Protein AF-E0ST86-F1 (afdb_monomer)

Nearest PDB structures (foldseek):
  5cm5-assembly1_A  TM=7.670E-01  e=7.251E-03  Staphylococcus aureus subsp. aureus MRSA252
  1ekq-assembly2_B  TM=5.928E-01  e=7.251E-03  Bacillus subtilis
  1c3q-assembly1_C  TM=6.383E-01  e=9.356E-03  Bacillus subtilis
  7en6-assembly1_C  TM=5.685E-01  e=2.593E-02  Escherichia coli
  3f7a-assembly1_A  TM=5.455E-01  e=2.764E-02  Pseudomonas aeruginosa

Radius of gyration: 25.4 Å; Cα contacts (8 Å, |Δi|>4): 221; chains: 1; bounding box: 65×53×77 Å

Solvent-accessible surface area (backbone atoms only — not comparable to full-atom values): 11217 Å² total; per-residue (Å²): 134,56,73,66,58,54,53,52,49,41,46,76,73,68,54,51,67,73,55,49,36,72,75,71,46,57,60,72,60,48,54,55,49,46,55,54,51,50,49,64,74,57,44,82,72,16,34,29,34,37,52,18,61,59,64,77,59,51,49,52,54,52,51,54,44,42,76,74,70,44,45,75,44,73,64,65,98,50,90,61,44,65,59,49,51,70,66,27,64,33,38,37,36,38,38,34,49,63,83,45,93,38,41,68,58,34,51,52,53,42,52,52,32,52,75,69,68,43,48,35,38,36,38,34,26,71,86,37,85,72,71,69,82,70,51,64,83,41,51,78,43,76,36,49,93,91,46,51,69,63,46,48,53,54,51,50,50,53,53,54,59,65,74,64,71,72,60,64,66,51,52,50,48,50,51,52,50,49,52,50,51,53,50,51,52,52,51,51,52,52,50,48,53,58,54,62,74,72,111

Mean predicted aligned error: 12.3 Å

pLDDT: mean 81.43, std 13.26, range [40.62, 94.81]

Secondary structure (DSSP, 8-state):
--HHHHHHHHHHTT--HHHHHHTT--HHHHHHHHHHHHHHHH-TTPEEEEEES-HHHHHHHHHHHHHTT--EEEP-SSTTHHHHHHH-SEEEEEE-SS--TTHHHHHHHHHHHHHTT--EEEEEETT----TTTTTTEEEEEE-GGGHHHHHHHHHHHHHHHS--SHHHHHHHHHHHHHHHHHHHHHHHHHHHHHHTT-

Foldseek 3Di:
DDPLVVLLVCVVVVDDLVVVVVVVDDSVSNVVSVLVSVLVVQDPQEEEEAEFDDPVLVCVLQVVCVVVVHRYHYADPDPCLLSVLLSHQAYEYEYEQDGHPCNVVSLVSLVSNVVSVHEYEYEYEPNHDDDPVSQPNYNYDYDYSVPVVVSVVVVVVVVVVVVDPDVVVVVVVVVVVVVVVVVVVVVVVVVVVVVVVVD

Organism: Ignisphaera aggregans (strain DSM 17230 / JCM 13409 / AQ1.S1) (NCBI:txid583356)

Sequence (199 aa):
MSITTAIEQLFEMGYKPSDIVKMGYAKSTVYTIYKRWLKKRVGENAIYIAYDIDYSILDRFVHQLRLLGYNVIVGDSHLDTLELIDLSTIVVAIIGRISGYRRQLLYDELREANSHQKPIIALIEEGASVPTDILKNSIVIYFSRDDIPKTLNNIVRIFKNKSQEPLAPILTAIVIGMLTAFGIVAIMEILRLLLESRK

Structure (mmCIF, N/CA/C/O backbone):
data_AF-E0ST86-F1
#
_entry.id   AF-E0ST86-F1
#
loop_
_atom_site.group_PDB
_atom_site.id
_atom_site.type_symbol
_atom_site.label_atom_id
_atom_site.label_alt_id
_atom_site.label_comp_id
_atom_site.label_asym_id
_atom_site.label_entity_id
_atom_site.label_seq_id
_atom_site.pdbx_PDB_ins_code
_atom_site.Cartn_x
_atom_site.Cartn_y
_atom_site.Cartn_z
_atom_site.occupancy
_atom_site.B_iso_or_equiv
_atom_site.auth_seq_id
_atom_site.auth_comp_id
_atom_site.auth_asym_id
_atom_site.auth_atom_id
_atom_site.pdbx_PDB_model_num
ATOM 1 N N . MET A 1 1 ? -15.086 15.413 29.752 1.00 61.50 1 MET A N 1
ATOM 2 C CA . MET A 1 1 ? -14.337 15.024 28.536 1.00 61.50 1 MET A CA 1
ATOM 3 C C . MET A 1 1 ? -14.874 13.680 28.063 1.00 61.50 1 MET A C 1
ATOM 5 O O . MET A 1 1 ? -15.089 12.825 28.912 1.00 61.50 1 MET A O 1
ATOM 9 N N . SER A 1 2 ? -15.195 13.505 26.776 1.00 87.69 2 SER A N 1
ATOM 10 C CA . SER A 1 2 ? -15.785 12.236 26.312 1.00 87.69 2 SER A CA 1
ATOM 11 C C . SER A 1 2 ? -14.736 11.116 26.293 1.00 87.69 2 SER A C 1
ATOM 13 O O . SER A 1 2 ? -13.566 11.383 26.011 1.00 87.69 2 SER A O 1
ATOM 15 N N . ILE A 1 3 ? -15.153 9.869 26.547 1.00 86.88 3 ILE A N 1
ATOM 16 C CA . ILE A 1 3 ? -14.285 8.675 26.453 1.00 86.88 3 ILE A CA 1
ATOM 17 C C . ILE A 1 3 ? -13.616 8.609 25.073 1.00 86.88 3 ILE A C 1
ATOM 19 O O . ILE A 1 3 ? -12.441 8.276 24.952 1.00 86.88 3 ILE A O 1
ATOM 23 N N . THR A 1 4 ? -14.348 9.000 24.031 1.00 89.75 4 THR A N 1
ATOM 24 C CA . THR A 1 4 ? -13.845 9.040 22.661 1.00 89.75 4 THR A CA 1
ATOM 25 C C . THR A 1 4 ? -12.689 10.018 22.481 1.00 89.75 4 THR A C 1
ATOM 27 O O . THR A 1 4 ? -11.682 9.661 21.881 1.00 89.75 4 THR A O 1
ATOM 30 N N . THR A 1 5 ? -12.811 11.229 23.026 1.00 89.75 5 THR A N 1
ATOM 31 C CA . THR A 1 5 ? -11.761 12.255 22.948 1.00 89.75 5 THR A CA 1
ATOM 32 C C . THR A 1 5 ? -10.520 11.845 23.742 1.00 89.75 5 THR A C 1
ATOM 34 O O . THR A 1 5 ? -9.407 12.119 23.310 1.00 89.75 5 THR A O 1
ATOM 37 N N . ALA A 1 6 ? -10.699 11.162 24.878 1.00 91.50 6 ALA A N 1
ATOM 38 C CA . ALA A 1 6 ? -9.584 10.651 25.676 1.00 91.50 6 ALA A CA 1
ATOM 39 C C . ALA A 1 6 ? -8.792 9.573 24.922 1.00 91.50 6 ALA A C 1
ATOM 41 O O . ALA A 1 6 ? -7.569 9.639 24.859 1.00 91.50 6 ALA A O 1
ATOM 42 N N . ILE A 1 7 ? -9.489 8.626 24.287 1.00 92.69 7 ILE A N 1
ATOM 43 C CA . ILE A 1 7 ? -8.852 7.582 23.475 1.00 92.69 7 ILE A CA 1
ATOM 44 C C . ILE A 1 7 ? -8.164 8.181 22.234 1.00 92.69 7 ILE A C 1
ATOM 46 O O . ILE A 1 7 ? -7.037 7.800 21.938 1.00 92.69 7 ILE A O 1
ATOM 50 N N . GLU A 1 8 ? -8.786 9.141 21.533 1.00 91.88 8 GLU A N 1
ATOM 51 C CA . GLU A 1 8 ? -8.138 9.830 20.399 1.00 91.88 8 GLU A CA 1
ATOM 52 C C . GLU A 1 8 ? -6.843 10.542 20.832 1.00 91.88 8 GLU A C 1
ATOM 54 O O . GLU A 1 8 ? -5.834 10.426 20.144 1.00 91.88 8 GLU A O 1
ATOM 59 N N . GLN A 1 9 ? -6.820 11.200 21.997 1.00 92.31 9 GLN A N 1
ATOM 60 C CA . GLN A 1 9 ? -5.594 11.817 22.519 1.00 92.31 9 GLN A CA 1
ATOM 61 C C . GLN A 1 9 ? -4.493 10.801 22.838 1.00 92.31 9 GLN A C 1
ATOM 63 O O . GLN A 1 9 ? -3.324 11.082 22.588 1.00 92.31 9 GLN A O 1
ATOM 68 N N . LEU A 1 10 ? -4.840 9.617 23.349 1.00 92.44 10 LEU A N 1
ATOM 69 C CA . LEU A 1 10 ? -3.859 8.551 23.572 1.00 92.44 10 LEU A CA 1
ATOM 70 C C . LEU A 1 10 ? -3.236 8.081 22.248 1.00 92.44 10 LEU A C 1
ATOM 72 O O . LEU A 1 10 ? -2.028 7.856 22.192 1.00 92.44 10 LEU A O 1
ATOM 76 N N . PHE A 1 11 ? -4.015 8.004 21.166 1.00 91.00 11 PHE A N 1
ATOM 77 C CA . PHE A 1 11 ? -3.455 7.726 19.840 1.00 91.00 11 PHE A CA 1
ATOM 78 C C . PHE A 1 11 ? -2.534 8.849 19.346 1.00 91.00 11 PHE A C 1
ATOM 80 O O . PHE A 1 11 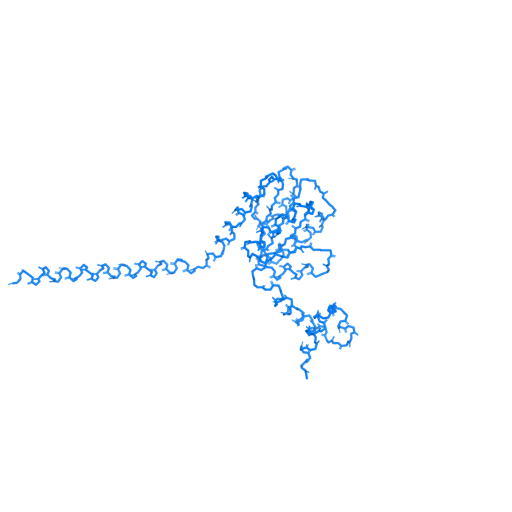? -1.459 8.560 18.824 1.00 91.00 11 PHE A O 1
ATOM 87 N N . GLU A 1 12 ? -2.887 10.120 19.566 1.00 88.62 12 GLU A N 1
ATOM 88 C CA . GLU A 1 12 ? -2.001 11.256 19.248 1.00 88.62 12 GLU A CA 1
ATOM 89 C C . GLU A 1 12 ? -0.676 11.214 20.032 1.00 88.62 12 GLU A C 1
ATOM 91 O O . GLU A 1 12 ? 0.360 11.628 19.516 1.00 88.62 12 GLU A O 1
ATOM 96 N N . MET A 1 13 ? -0.688 10.665 21.251 1.00 90.31 13 MET A N 1
ATOM 97 C CA . MET A 1 13 ? 0.506 10.438 22.078 1.00 90.31 13 MET A CA 1
ATOM 98 C C . MET A 1 13 ? 1.321 9.198 21.662 1.00 90.31 13 MET A C 1
ATOM 100 O O . MET A 1 13 ? 2.373 8.941 22.244 1.00 90.31 13 MET A O 1
ATOM 104 N N . GLY A 1 14 ? 0.858 8.430 20.670 1.00 85.81 14 GLY A N 1
ATOM 105 C CA . GLY A 1 14 ? 1.560 7.260 20.135 1.00 85.81 14 GLY A CA 1
ATOM 106 C C . GLY A 1 14 ? 1.254 5.931 20.834 1.00 85.81 14 GLY A C 1
ATOM 107 O O . GLY A 1 14 ? 1.958 4.951 20.592 1.00 85.81 14 GLY A O 1
ATOM 108 N N . TYR A 1 15 ? 0.222 5.857 21.682 1.00 89.44 15 TYR A N 1
ATOM 109 C CA . TYR A 1 15 ? -0.192 4.584 22.282 1.00 89.44 15 TYR A CA 1
ATOM 110 C C . TYR A 1 15 ? -0.830 3.652 21.248 1.00 89.44 15 TYR A C 1
ATOM 112 O O . TYR A 1 15 ? -1.627 4.084 20.414 1.00 89.44 15 TYR A O 1
ATOM 120 N N . LYS A 1 16 ? -0.545 2.347 21.341 1.00 87.50 16 LYS A N 1
ATOM 121 C CA . LYS A 1 16 ? -1.174 1.340 20.475 1.00 87.50 16 LYS A CA 1
ATOM 122 C C . LYS A 1 16 ? -2.557 0.950 21.001 1.00 87.50 16 LYS A C 1
ATOM 124 O O . LYS A 1 16 ? -2.770 0.970 22.217 1.00 87.50 16 LYS A O 1
ATOM 129 N N . PRO A 1 17 ? -3.481 0.479 20.138 1.00 89.31 17 PRO A N 1
ATOM 130 C CA . PRO A 1 17 ? -4.784 -0.027 20.576 1.00 89.31 17 PRO A CA 1
ATOM 131 C C . PRO A 1 17 ? -4.675 -1.064 21.699 1.00 89.31 17 PRO A C 1
ATOM 133 O O . PRO A 1 17 ? -5.412 -1.002 22.681 1.00 89.31 17 PRO A O 1
ATOM 136 N N . SER A 1 18 ? -3.704 -1.978 21.603 1.00 90.50 18 SER A N 1
ATOM 137 C CA . SER A 1 18 ? -3.445 -2.991 22.630 1.00 90.50 18 SER A CA 1
ATOM 138 C C . SER A 1 18 ? -3.091 -2.400 23.993 1.00 90.50 18 SER A C 1
ATOM 140 O O . SER A 1 18 ? -3.469 -2.967 25.016 1.00 90.50 18 SER A O 1
ATOM 142 N N . ASP A 1 19 ? -2.375 -1.277 24.020 1.00 92.25 19 ASP A N 1
ATOM 143 C CA . ASP A 1 19 ? -1.922 -0.643 25.258 1.00 92.25 19 ASP A CA 1
ATOM 144 C C . ASP A 1 19 ? -3.084 0.075 25.938 1.00 92.25 19 ASP A C 1
ATOM 146 O O . ASP A 1 19 ? -3.292 -0.074 27.138 1.00 92.25 19 ASP A O 1
ATOM 150 N N . ILE A 1 20 ? -3.922 0.750 25.152 1.00 92.50 20 ILE A N 1
ATOM 151 C CA . ILE A 1 20 ? -5.131 1.415 25.644 1.00 92.50 20 ILE A CA 1
ATOM 152 C C . ILE A 1 20 ? -6.135 0.386 26.187 1.00 92.50 20 ILE A C 1
ATOM 154 O O . ILE A 1 20 ? -6.748 0.607 27.228 1.00 92.50 20 ILE A O 1
ATOM 158 N N . VAL A 1 21 ? -6.265 -0.784 25.552 1.00 93.38 21 VAL A N 1
ATOM 159 C CA . VAL A 1 21 ? -7.091 -1.876 26.101 1.00 93.38 21 VAL A CA 1
ATOM 160 C C . VAL A 1 21 ? -6.559 -2.351 27.457 1.00 93.38 21 VAL A C 1
ATOM 162 O O . VAL A 1 21 ? -7.345 -2.557 28.381 1.00 93.38 21 VAL A O 1
ATOM 165 N N . LYS A 1 22 ? -5.233 -2.461 27.625 1.00 94.69 22 LYS A N 1
ATOM 166 C CA . LYS A 1 22 ? -4.616 -2.819 28.917 1.00 94.69 22 LYS A CA 1
ATOM 167 C C . LYS A 1 22 ? -4.839 -1.766 30.006 1.00 94.69 22 LYS A C 1
ATOM 169 O O . LYS A 1 22 ? -4.837 -2.120 31.179 1.00 94.69 22 LYS A O 1
ATOM 174 N N . MET A 1 23 ? -5.080 -0.506 29.640 1.00 94.56 23 MET A N 1
ATOM 175 C CA . MET A 1 23 ? -5.446 0.561 30.584 1.00 94.56 23 MET A CA 1
ATOM 176 C C . MET A 1 23 ? -6.893 0.453 31.102 1.00 94.56 23 MET A C 1
ATOM 178 O O . MET A 1 23 ? -7.303 1.267 31.925 1.00 94.56 23 MET A O 1
ATOM 182 N N . GLY A 1 24 ? -7.674 -0.530 30.638 1.00 93.06 24 GLY A N 1
ATOM 183 C CA . GLY A 1 24 ? -9.042 -0.786 31.104 1.00 93.06 24 GLY A CA 1
ATOM 184 C C . GLY A 1 24 ? -10.141 -0.268 30.174 1.00 93.06 24 GLY A C 1
ATOM 185 O O . GLY A 1 24 ? -11.323 -0.403 30.490 1.00 93.06 24 GLY A O 1
ATOM 186 N N . TYR A 1 25 ? -9.791 0.292 29.012 1.00 93.94 25 TYR A N 1
ATOM 187 C CA . TYR A 1 25 ? -10.785 0.670 28.010 1.00 93.94 25 TYR A CA 1
ATOM 188 C C . TYR A 1 25 ? -11.327 -0.562 27.271 1.00 93.94 25 TYR A C 1
ATOM 190 O O . TYR A 1 25 ? -10.591 -1.484 26.916 1.00 93.94 25 TYR A O 1
ATOM 198 N N . ALA A 1 26 ? -12.631 -0.565 26.984 1.00 94.00 26 ALA A N 1
ATOM 199 C CA . ALA A 1 26 ? -13.277 -1.670 26.281 1.00 94.00 26 ALA A CA 1
ATOM 200 C C . ALA A 1 26 ? -12.702 -1.866 24.865 1.00 94.00 26 ALA A C 1
ATOM 202 O O . ALA A 1 26 ? -12.666 -0.927 24.067 1.00 94.00 26 ALA A O 1
ATOM 203 N N . LYS A 1 27 ? -12.322 -3.107 24.524 1.00 91.50 27 LYS A N 1
ATOM 204 C CA . LYS A 1 27 ? -11.691 -3.464 23.239 1.00 91.50 27 LYS A CA 1
ATOM 205 C C . LYS A 1 27 ? -12.473 -2.958 22.024 1.00 91.50 27 LYS A C 1
ATOM 207 O O . LYS A 1 27 ? -11.902 -2.288 21.171 1.00 91.50 27 LYS A O 1
ATOM 212 N N . SER A 1 28 ? -13.773 -3.238 21.949 1.00 90.62 28 SER A N 1
ATOM 213 C CA . SER A 1 28 ? -14.621 -2.807 20.827 1.00 90.62 28 SER A CA 1
ATOM 214 C C . SER A 1 28 ? -14.599 -1.288 20.637 1.00 90.62 28 SER A C 1
ATOM 216 O O . SER A 1 28 ? -14.440 -0.809 19.514 1.00 90.62 28 SER A O 1
ATOM 218 N N . THR A 1 29 ? -14.681 -0.532 21.732 1.00 92.06 29 THR A N 1
ATOM 219 C CA . THR A 1 29 ? -14.620 0.932 21.731 1.00 92.06 29 THR A CA 1
ATOM 220 C C . THR A 1 29 ? -13.267 1.434 21.238 1.00 92.06 29 THR A C 1
ATOM 222 O O . THR A 1 29 ? -13.230 2.273 20.339 1.00 92.06 29 THR A O 1
ATOM 225 N N . VAL A 1 30 ? -12.162 0.888 21.760 1.00 92.06 30 VAL A N 1
ATOM 226 C CA . VAL A 1 30 ? -10.801 1.285 21.359 1.00 92.06 30 VAL A CA 1
ATOM 227 C C . VAL A 1 30 ? -10.589 1.071 19.864 1.00 92.06 30 VAL A C 1
ATOM 229 O O . VAL A 1 30 ? -10.199 2.008 19.176 1.00 92.06 30 VAL A O 1
ATOM 232 N N . TYR A 1 31 ? -10.906 -0.114 19.339 1.00 89.12 31 TYR A N 1
ATOM 233 C CA . TYR A 1 31 ? -10.700 -0.417 17.919 1.00 89.12 31 TYR A CA 1
ATOM 234 C C . TYR A 1 31 ? -11.648 0.360 16.998 1.00 89.12 31 TYR A C 1
ATOM 236 O O . TYR A 1 31 ? -11.251 0.770 15.911 1.00 89.12 31 TYR A O 1
ATOM 244 N N . THR A 1 32 ? -12.881 0.635 17.431 1.00 90.19 32 THR A N 1
ATOM 245 C CA . THR A 1 32 ? -13.807 1.481 16.656 1.00 90.19 32 THR A CA 1
ATOM 246 C C . THR A 1 32 ? -13.271 2.906 16.530 1.00 90.19 32 THR A C 1
ATOM 248 O O . THR A 1 32 ? -13.292 3.498 15.448 1.00 90.19 32 THR A O 1
ATOM 251 N N . ILE A 1 33 ? -12.759 3.461 17.631 1.00 91.19 33 ILE A N 1
ATOM 252 C CA . ILE A 1 33 ? -12.180 4.806 17.640 1.00 91.19 33 ILE A CA 1
ATOM 253 C C . ILE A 1 33 ? -10.863 4.821 16.870 1.00 91.19 33 ILE A C 1
ATOM 255 O O . ILE A 1 33 ? -10.655 5.751 16.097 1.00 91.19 33 ILE A O 1
ATOM 259 N N . TYR A 1 34 ? -10.030 3.789 17.017 1.00 88.19 34 TYR A N 1
ATOM 260 C CA . TYR A 1 34 ? -8.777 3.641 16.280 1.00 88.19 34 TYR A CA 1
ATOM 261 C C . TYR A 1 34 ? -9.013 3.686 14.773 1.00 88.19 34 TYR A C 1
ATOM 263 O O . TYR A 1 34 ? -8.442 4.537 14.103 1.00 88.19 34 TYR A O 1
ATOM 271 N N . LYS A 1 35 ? -9.947 2.881 14.250 1.00 85.00 35 LYS A N 1
ATOM 272 C CA . LYS A 1 35 ? -10.294 2.894 12.820 1.00 85.00 35 LYS A CA 1
ATOM 273 C C . LYS A 1 35 ? -10.739 4.274 12.342 1.00 85.00 35 LYS A C 1
ATOM 275 O O . LYS A 1 35 ? -10.330 4.734 11.278 1.00 85.00 35 LYS A O 1
ATOM 280 N N . ARG A 1 36 ? -11.567 4.964 13.134 1.00 85.75 36 ARG A N 1
ATOM 281 C CA . ARG A 1 36 ? -12.034 6.319 12.805 1.00 85.75 36 ARG A CA 1
ATOM 282 C C . ARG A 1 36 ? -10.894 7.337 12.824 1.00 85.75 36 ARG A C 1
ATOM 284 O O . ARG A 1 36 ? -10.837 8.200 11.952 1.00 85.75 36 ARG A O 1
ATOM 291 N N . TRP A 1 37 ? -10.020 7.255 13.820 1.00 87.44 37 TRP A N 1
ATOM 292 C CA . TRP A 1 37 ? -8.845 8.109 13.967 1.00 87.44 37 TRP A CA 1
ATOM 293 C C . TRP A 1 37 ? -7.853 7.886 12.821 1.00 87.44 37 TRP A C 1
ATOM 295 O O . TRP A 1 37 ? -7.446 8.845 12.165 1.00 87.44 37 TRP A O 1
ATOM 305 N N . LEU A 1 38 ? -7.565 6.623 12.502 1.00 83.06 38 LEU A N 1
ATOM 306 C CA . LEU A 1 38 ? -6.678 6.231 11.416 1.00 83.06 38 LEU A CA 1
ATOM 307 C C . LEU A 1 38 ? -7.220 6.731 10.074 1.00 83.06 38 LEU A C 1
ATOM 309 O O . LEU A 1 38 ? -6.494 7.384 9.335 1.00 83.06 38 LEU A O 1
ATOM 313 N N . LYS A 1 39 ? -8.524 6.568 9.810 1.00 81.06 39 LYS A N 1
ATOM 314 C CA . LYS A 1 39 ? -9.181 7.118 8.611 1.00 81.06 39 LYS A CA 1
ATOM 315 C C . LYS A 1 39 ? -9.053 8.644 8.500 1.00 81.06 39 LYS A C 1
ATOM 317 O O . LYS A 1 39 ? -8.820 9.150 7.408 1.00 81.06 39 LYS A O 1
ATOM 322 N N . LYS A 1 40 ? -9.173 9.387 9.609 1.00 81.50 40 LYS A N 1
ATOM 323 C CA . LYS A 1 40 ? -8.980 10.852 9.610 1.00 81.50 40 LYS A CA 1
ATOM 324 C C . LYS A 1 40 ? -7.541 11.243 9.262 1.00 81.50 40 LYS A C 1
ATOM 326 O O . LYS A 1 40 ? -7.352 12.197 8.517 1.00 81.50 40 LYS A O 1
ATOM 331 N N . ARG A 1 41 ? -6.541 10.528 9.792 1.00 77.81 41 ARG A N 1
ATOM 332 C CA . ARG A 1 41 ? -5.117 10.805 9.523 1.00 77.81 41 ARG A CA 1
ATOM 333 C C . ARG A 1 41 ? -4.680 10.389 8.123 1.00 77.81 41 ARG A C 1
ATOM 335 O O . ARG A 1 41 ? -3.916 11.101 7.483 1.00 77.81 41 ARG A O 1
ATOM 342 N N . VAL A 1 42 ? -5.152 9.234 7.671 1.00 76.44 42 VAL A N 1
ATOM 343 C CA . VAL A 1 42 ? -4.868 8.690 6.340 1.00 76.44 42 VAL A CA 1
ATOM 344 C C . VAL A 1 42 ? -5.587 9.487 5.248 1.00 76.44 42 VAL A C 1
ATOM 346 O O . VAL A 1 42 ? -5.144 9.491 4.109 1.00 76.44 42 VAL A O 1
ATOM 349 N N . GLY A 1 43 ? -6.655 10.215 5.570 1.00 70.44 43 GLY A N 1
ATOM 350 C CA . GLY A 1 43 ? -7.382 11.015 4.589 1.00 70.44 43 GLY A CA 1
ATOM 351 C C . GLY A 1 43 ? -8.089 10.168 3.524 1.00 70.44 43 GLY A C 1
ATOM 352 O O . GLY A 1 43 ? -8.064 8.937 3.534 1.00 70.44 43 GLY A O 1
ATOM 353 N N . GLU A 1 44 ? -8.774 10.843 2.606 1.00 66.81 44 GLU A N 1
ATOM 354 C CA . GLU A 1 44 ? -9.456 10.193 1.486 1.00 66.81 44 GLU A CA 1
ATOM 355 C C . GLU A 1 44 ? -8.465 9.900 0.347 1.00 66.81 44 GLU A C 1
ATOM 357 O O . GLU A 1 44 ? -7.486 10.622 0.164 1.00 66.81 44 GLU A O 1
ATOM 362 N N . ASN A 1 45 ? -8.717 8.846 -0.436 1.00 72.62 45 ASN A N 1
ATOM 363 C CA . ASN A 1 45 ? -7.908 8.471 -1.609 1.00 72.62 45 ASN A CA 1
ATOM 364 C C . ASN A 1 45 ? -6.450 8.088 -1.318 1.00 72.62 45 ASN A C 1
ATOM 366 O O . ASN A 1 45 ? -5.566 8.289 -2.151 1.00 72.62 45 ASN A O 1
ATOM 370 N N . ALA A 1 46 ? -6.194 7.495 -0.151 1.00 87.56 46 ALA A N 1
ATOM 371 C CA . ALA A 1 46 ? -4.871 6.984 0.161 1.00 87.56 46 ALA A CA 1
ATOM 372 C C . ALA A 1 46 ? -4.484 5.810 -0.751 1.00 87.56 46 ALA A C 1
ATOM 374 O O . ALA A 1 46 ? -5.281 4.893 -0.998 1.00 87.56 46 ALA A O 1
ATOM 375 N N . ILE A 1 47 ? -3.244 5.862 -1.227 1.00 90.88 47 ILE A N 1
ATOM 376 C CA . ILE A 1 47 ? -2.568 4.827 -1.999 1.00 90.88 47 ILE A CA 1
ATOM 377 C C . ILE A 1 47 ? -1.650 4.087 -1.041 1.00 90.88 47 ILE A C 1
ATOM 379 O O . ILE A 1 47 ? -0.741 4.687 -0.465 1.00 90.88 47 ILE A O 1
ATOM 383 N N . TYR A 1 48 ? -1.872 2.789 -0.892 1.00 93.50 48 TYR A N 1
ATOM 384 C CA . TYR A 1 48 ? -0.971 1.934 -0.137 1.00 93.50 48 TYR A CA 1
ATOM 385 C C . TYR A 1 48 ? 0.062 1.314 -1.079 1.00 93.50 48 TYR A C 1
ATOM 387 O O . TYR A 1 48 ? -0.304 0.757 -2.113 1.00 93.50 48 TYR A O 1
ATOM 395 N N . ILE A 1 49 ? 1.346 1.410 -0.738 1.00 94.56 49 ILE A N 1
ATOM 396 C CA . ILE A 1 49 ? 2.447 0.851 -1.520 1.00 94.56 49 ILE A CA 1
ATOM 397 C C . ILE A 1 49 ? 3.046 -0.350 -0.791 1.00 94.56 49 ILE A C 1
ATOM 399 O O . ILE A 1 49 ? 3.777 -0.182 0.185 1.00 94.56 49 ILE A O 1
ATOM 403 N N . ALA A 1 50 ? 2.776 -1.543 -1.316 1.00 94.19 50 ALA A N 1
ATOM 404 C CA . ALA A 1 50 ? 3.505 -2.766 -0.992 1.00 94.19 50 ALA A CA 1
ATOM 405 C C . ALA A 1 50 ? 4.781 -2.818 -1.844 1.00 94.19 50 ALA A C 1
ATOM 407 O O . ALA A 1 50 ? 4.742 -2.469 -3.027 1.00 94.19 50 ALA A O 1
ATOM 408 N N . TYR A 1 51 ? 5.921 -3.242 -1.296 1.00 94.12 51 TYR A N 1
ATOM 409 C CA . TYR A 1 51 ? 7.168 -3.241 -2.073 1.00 94.12 51 TYR A CA 1
ATOM 410 C C . TYR A 1 51 ? 8.148 -4.369 -1.725 1.00 94.12 51 TYR A C 1
ATOM 412 O O . TYR A 1 51 ? 8.278 -4.796 -0.579 1.00 94.12 51 TYR A O 1
ATOM 420 N N . ASP A 1 52 ? 8.876 -4.801 -2.753 1.00 93.25 52 ASP A N 1
ATOM 421 C CA . ASP A 1 52 ? 10.065 -5.647 -2.687 1.00 93.25 52 ASP A CA 1
ATOM 422 C C . ASP A 1 52 ? 11.111 -5.129 -3.685 1.00 93.25 52 ASP A C 1
ATOM 424 O O . ASP A 1 52 ? 11.434 -5.758 -4.692 1.00 93.25 52 ASP A O 1
ATOM 428 N N . ILE A 1 53 ? 11.571 -3.905 -3.441 1.00 91.19 53 ILE A N 1
ATOM 429 C CA . ILE A 1 53 ? 12.604 -3.212 -4.213 1.00 91.19 53 ILE A CA 1
ATOM 430 C C . ILE A 1 53 ? 13.516 -2.423 -3.274 1.00 91.19 53 ILE A C 1
ATOM 432 O O . ILE A 1 53 ? 13.170 -2.167 -2.119 1.00 91.19 53 ILE A O 1
ATOM 436 N N . ASP A 1 54 ? 14.669 -2.006 -3.796 1.00 90.31 54 ASP A N 1
ATOM 437 C CA . ASP A 1 54 ? 15.610 -1.146 -3.085 1.00 90.31 54 ASP A CA 1
ATOM 438 C C . ASP A 1 54 ? 14.948 0.167 -2.647 1.00 90.31 54 ASP A C 1
ATOM 440 O O . ASP A 1 54 ? 14.202 0.796 -3.408 1.00 90.31 54 ASP A O 1
ATOM 444 N N . TYR A 1 55 ? 15.277 0.619 -1.434 1.00 89.00 55 TYR A N 1
ATOM 445 C CA . TYR A 1 55 ? 14.673 1.817 -0.847 1.00 89.00 55 TYR A CA 1
ATOM 446 C C . TYR A 1 55 ? 14.898 3.070 -1.706 1.00 89.00 55 TYR A C 1
ATOM 448 O O . TYR A 1 55 ? 14.008 3.902 -1.822 1.00 89.00 55 TYR A O 1
ATOM 456 N N . SER A 1 56 ? 16.049 3.185 -2.376 1.00 89.75 56 SER A N 1
ATOM 457 C CA . SER A 1 56 ? 16.347 4.313 -3.271 1.00 89.75 56 SER A CA 1
ATOM 458 C C . SER A 1 56 ? 15.396 4.404 -4.469 1.00 89.75 56 SER A C 1
ATOM 460 O O . SER A 1 56 ? 15.081 5.497 -4.930 1.00 89.75 56 SER A O 1
ATOM 462 N N . ILE A 1 57 ? 14.920 3.268 -4.981 1.00 90.00 57 ILE A N 1
ATOM 463 C CA . ILE A 1 57 ? 13.961 3.217 -6.091 1.00 90.00 57 ILE A CA 1
ATOM 464 C C . ILE A 1 57 ? 12.558 3.494 -5.560 1.00 90.00 57 ILE A C 1
ATOM 466 O O . ILE A 1 57 ? 11.827 4.288 -6.151 1.00 90.00 57 ILE A O 1
ATOM 470 N N . LEU A 1 58 ? 12.205 2.881 -4.428 1.00 91.94 58 LEU A N 1
ATOM 471 C CA . LEU A 1 58 ? 10.929 3.102 -3.756 1.00 91.94 58 LEU A CA 1
ATOM 472 C C . LEU A 1 58 ? 10.723 4.586 -3.444 1.00 91.94 58 LEU A C 1
ATOM 474 O O . LEU A 1 58 ? 9.673 5.137 -3.764 1.00 91.94 58 LEU A O 1
ATOM 478 N N . ASP A 1 59 ? 11.736 5.234 -2.871 1.00 91.81 59 ASP A N 1
ATOM 479 C CA . ASP A 1 59 ? 11.687 6.643 -2.492 1.00 91.81 59 ASP A CA 1
ATOM 480 C C . ASP A 1 59 ? 11.405 7.544 -3.702 1.00 91.81 59 ASP A C 1
ATOM 482 O O . ASP A 1 59 ? 10.569 8.440 -3.617 1.00 91.81 59 ASP A O 1
ATOM 486 N N . ARG A 1 60 ? 11.975 7.234 -4.878 1.00 90.69 60 ARG A N 1
ATOM 487 C CA . ARG A 1 60 ? 11.666 7.951 -6.131 1.00 90.69 60 ARG A CA 1
ATOM 488 C C . ARG A 1 60 ? 10.187 7.836 -6.507 1.00 90.69 60 ARG A C 1
ATOM 490 O O . ARG A 1 60 ? 9.561 8.856 -6.793 1.00 90.69 60 ARG A O 1
ATOM 497 N N . PHE A 1 61 ? 9.615 6.629 -6.469 1.00 90.38 61 PHE A N 1
ATOM 498 C CA . PHE A 1 61 ? 8.184 6.422 -6.740 1.00 90.38 61 PHE A CA 1
ATOM 499 C C . PHE A 1 61 ? 7.305 7.176 -5.735 1.00 90.38 61 PHE A C 1
ATOM 501 O O . PHE A 1 61 ? 6.393 7.905 -6.130 1.00 90.38 61 PHE A O 1
ATOM 508 N N . VAL A 1 62 ? 7.598 7.029 -4.442 1.00 91.62 62 VAL A N 1
ATOM 509 C CA . VAL A 1 62 ? 6.846 7.658 -3.348 1.00 91.62 62 VAL A CA 1
ATOM 510 C C . VAL A 1 62 ? 6.901 9.178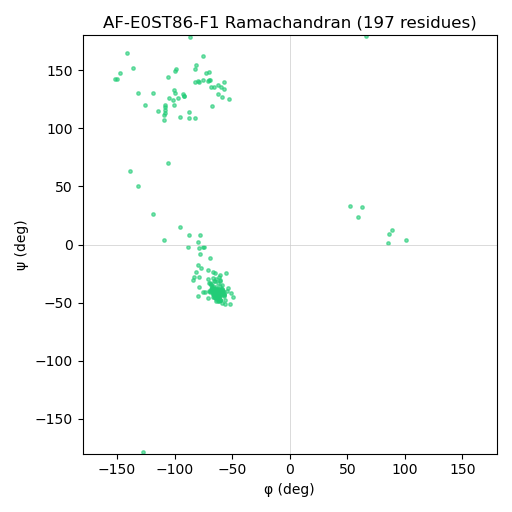 -3.459 1.00 91.62 62 VAL A C 1
ATOM 512 O O . VAL A 1 62 ? 5.864 9.839 -3.393 1.00 91.62 62 VAL A O 1
ATOM 515 N N . HIS A 1 63 ? 8.094 9.737 -3.662 1.00 90.56 63 HIS A N 1
ATOM 516 C CA . HIS A 1 63 ? 8.298 11.173 -3.787 1.00 90.56 63 HIS A CA 1
ATOM 517 C C . HIS A 1 63 ? 7.518 11.740 -4.975 1.00 90.56 63 HIS A C 1
ATOM 519 O O . HIS A 1 63 ? 6.780 12.710 -4.818 1.00 90.56 63 HIS A O 1
ATOM 525 N N . GLN A 1 64 ? 7.606 11.108 -6.146 1.00 88.44 64 GLN A N 1
ATOM 526 C CA . GLN A 1 64 ? 6.912 11.593 -7.337 1.00 88.44 64 GLN A CA 1
ATOM 527 C C . GLN A 1 64 ? 5.385 11.480 -7.219 1.00 88.44 64 GLN A C 1
ATOM 529 O O . GLN A 1 64 ? 4.680 12.405 -7.616 1.00 88.44 64 GLN A O 1
ATOM 534 N N . LEU A 1 65 ? 4.853 10.410 -6.622 1.00 86.88 65 LEU A N 1
ATOM 535 C CA . LEU A 1 65 ? 3.414 10.305 -6.350 1.00 86.88 65 LEU A CA 1
ATOM 536 C C . LEU A 1 65 ? 2.938 11.379 -5.359 1.00 86.88 65 LEU A C 1
ATOM 538 O O . LEU A 1 65 ? 1.886 11.982 -5.569 1.00 86.88 65 LEU A O 1
ATOM 542 N N . ARG A 1 66 ? 3.730 11.682 -4.325 1.00 88.69 66 ARG A N 1
ATOM 543 C CA . ARG A 1 66 ? 3.430 12.774 -3.384 1.00 88.69 66 ARG A CA 1
ATOM 544 C C . ARG A 1 66 ? 3.474 14.147 -4.052 1.00 88.69 66 ARG A C 1
ATOM 546 O O . ARG A 1 66 ? 2.591 14.959 -3.797 1.00 88.69 66 ARG A O 1
ATOM 553 N N . LEU A 1 67 ? 4.440 14.397 -4.943 1.00 86.38 67 LEU A N 1
ATOM 554 C CA . LEU A 1 67 ? 4.507 15.637 -5.735 1.00 86.38 67 LEU A CA 1
ATOM 555 C C . LEU A 1 67 ? 3.270 15.834 -6.622 1.00 86.38 67 LEU A C 1
ATOM 557 O O . LEU A 1 67 ? 2.859 16.963 -6.869 1.00 86.38 67 LEU A O 1
ATOM 561 N N . LEU A 1 68 ? 2.660 14.739 -7.077 1.00 83.62 68 LEU A N 1
ATOM 562 C CA . LEU A 1 68 ? 1.414 14.754 -7.843 1.00 83.62 68 LEU A CA 1
ATOM 563 C C . LEU A 1 68 ? 0.160 14.922 -6.966 1.00 83.62 68 LEU A C 1
ATOM 565 O O . LEU A 1 68 ? -0.951 14.926 -7.493 1.00 83.62 68 LEU A O 1
ATOM 569 N N . GLY A 1 69 ? 0.326 15.070 -5.648 1.00 83.62 69 GLY A N 1
ATOM 570 C CA . GLY A 1 69 ? -0.755 15.307 -4.694 1.00 83.62 69 GLY A CA 1
ATOM 571 C C . GLY A 1 69 ? -1.433 14.042 -4.168 1.00 83.62 69 GLY A C 1
ATOM 572 O O . GLY A 1 69 ? -2.450 14.150 -3.487 1.00 83.62 69 GLY A O 1
ATOM 573 N N . TYR A 1 70 ? -0.903 12.849 -4.455 1.00 85.00 70 TYR A N 1
ATOM 574 C CA . TYR A 1 70 ? -1.460 11.618 -3.899 1.00 85.00 70 TYR A CA 1
ATOM 575 C C . TYR A 1 70 ? -1.015 11.412 -2.453 1.00 85.00 70 TYR A C 1
ATOM 577 O O . TYR A 1 70 ? 0.157 11.603 -2.113 1.00 85.00 70 TYR A O 1
ATOM 585 N N . ASN A 1 71 ? -1.936 10.944 -1.608 1.00 87.31 71 ASN A N 1
ATOM 586 C CA . ASN A 1 71 ? -1.580 10.527 -0.263 1.00 87.31 71 ASN A CA 1
ATOM 587 C C . ASN A 1 71 ? -1.019 9.102 -0.284 1.00 87.31 71 ASN A C 1
ATOM 589 O O . ASN A 1 71 ? -1.751 8.144 -0.524 1.00 87.31 71 ASN A O 1
ATOM 593 N N . VAL A 1 72 ? 0.287 8.972 -0.062 1.00 89.38 72 VAL A N 1
ATOM 594 C CA . VAL A 1 72 ? 1.014 7.706 -0.196 1.00 89.38 72 VAL A CA 1
ATOM 595 C C . VAL A 1 72 ? 1.416 7.165 1.169 1.00 89.38 72 VAL A C 1
ATOM 597 O O . VAL A 1 72 ? 2.242 7.769 1.868 1.00 89.38 72 VAL A O 1
ATOM 600 N N . ILE A 1 73 ? 0.895 5.982 1.479 1.00 90.56 73 ILE A N 1
ATOM 601 C CA . ILE A 1 73 ? 1.304 5.144 2.601 1.00 90.56 73 ILE A CA 1
ATOM 602 C C . ILE A 1 73 ? 2.243 4.071 2.066 1.00 90.56 73 ILE A C 1
ATOM 604 O O . ILE A 1 73 ? 1.924 3.390 1.098 1.00 90.56 73 ILE A O 1
ATOM 608 N N . VAL A 1 74 ? 3.391 3.904 2.709 1.00 90.56 74 VAL A N 1
ATOM 609 C CA . VAL A 1 74 ? 4.339 2.837 2.384 1.00 90.56 74 VAL A CA 1
ATOM 610 C C . VAL A 1 74 ? 4.159 1.720 3.400 1.00 90.56 74 VAL A C 1
ATOM 612 O O . VAL A 1 74 ? 4.084 1.995 4.598 1.00 90.56 74 VAL A O 1
ATOM 615 N N . GLY A 1 75 ? 4.068 0.482 2.924 1.00 85.62 75 GLY A N 1
ATOM 616 C CA . GLY A 1 75 ? 3.999 -0.692 3.779 1.00 85.62 75 GLY A CA 1
ATOM 617 C C . GLY A 1 75 ? 5.233 -0.813 4.660 1.00 85.62 75 GLY A C 1
ATOM 618 O O . GLY A 1 75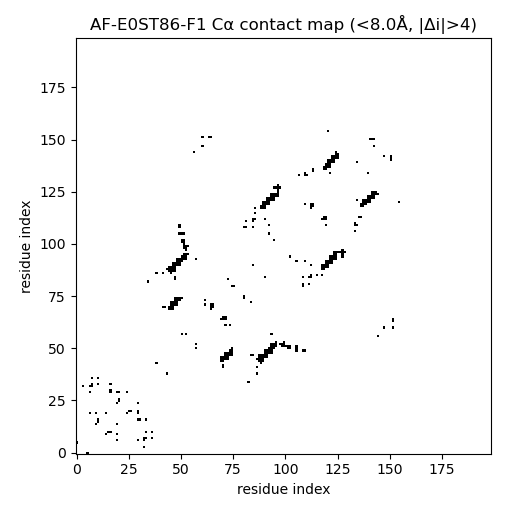 ? 6.356 -0.640 4.200 1.00 85.62 75 GLY A O 1
ATOM 619 N N . ASP A 1 76 ? 5.029 -1.122 5.935 1.00 80.50 76 ASP A N 1
ATOM 620 C CA . ASP A 1 76 ? 6.110 -1.355 6.887 1.00 80.50 76 ASP A CA 1
ATOM 621 C C . ASP A 1 76 ? 5.892 -2.704 7.590 1.00 80.50 76 ASP A C 1
ATOM 623 O O . ASP A 1 76 ? 4.984 -3.471 7.281 1.00 80.50 76 ASP A O 1
ATOM 627 N N . SER A 1 77 ? 6.780 -3.036 8.509 1.00 67.31 77 SER A N 1
ATOM 628 C CA . SER A 1 77 ? 6.885 -4.281 9.265 1.00 67.31 77 SER A CA 1
ATOM 629 C C . SER A 1 77 ? 5.871 -4.366 10.417 1.00 67.31 77 SER A C 1
ATOM 631 O O . SER A 1 77 ? 5.990 -5.226 11.288 1.00 67.31 77 SER A O 1
ATOM 633 N N . HIS A 1 78 ? 4.928 -3.424 10.504 1.00 62.75 78 HIS A N 1
ATOM 634 C CA . HIS A 1 78 ? 4.080 -3.225 11.676 1.00 62.75 78 HIS A CA 1
ATOM 635 C C . HIS A 1 78 ? 2.696 -3.872 11.539 1.00 62.75 78 HIS A C 1
ATOM 637 O O . HIS A 1 78 ? 2.149 -4.001 10.451 1.00 62.75 78 HIS A O 1
ATOM 643 N N . LEU A 1 79 ? 2.121 -4.258 12.687 1.00 57.59 79 LEU A N 1
ATOM 644 C CA . LEU A 1 79 ? 0.803 -4.904 12.820 1.00 57.59 79 LEU A CA 1
ATOM 645 C C . LEU A 1 79 ? -0.343 -4.108 12.172 1.00 57.59 79 LEU A C 1
ATOM 647 O O . LEU A 1 79 ? -1.337 -4.697 11.760 1.00 57.59 79 LEU A O 1
ATOM 651 N N . ASP A 1 80 ? -0.177 -2.794 12.036 1.00 69.00 80 ASP A N 1
ATOM 652 C CA . ASP A 1 80 ? -1.186 -1.891 11.482 1.00 69.00 80 ASP A CA 1
ATOM 653 C C . ASP A 1 80 ? -1.252 -1.954 9.939 1.00 69.00 80 ASP A C 1
ATOM 655 O O . ASP A 1 80 ? -2.165 -1.398 9.331 1.00 69.00 80 ASP A O 1
ATOM 659 N N . THR A 1 81 ? -0.319 -2.662 9.287 1.00 74.75 81 THR A N 1
ATOM 660 C CA . THR A 1 81 ? -0.246 -2.817 7.825 1.00 74.75 81 THR A CA 1
ATOM 661 C C . THR A 1 81 ? -1.549 -3.346 7.217 1.00 74.75 81 THR A C 1
ATOM 663 O O . THR A 1 81 ? -1.996 -2.829 6.193 1.00 74.75 81 THR A O 1
ATOM 666 N N . LEU A 1 82 ? -2.212 -4.306 7.868 1.00 77.69 82 LEU A N 1
ATOM 667 C CA . LEU A 1 82 ? -3.474 -4.869 7.368 1.00 77.69 82 LEU A CA 1
ATOM 668 C C . LEU A 1 82 ? -4.619 -3.844 7.427 1.00 77.69 82 LEU A C 1
ATOM 670 O O . LEU A 1 82 ? -5.419 -3.740 6.499 1.00 77.69 82 LEU A O 1
ATOM 674 N N . GLU A 1 83 ? -4.668 -3.030 8.486 1.00 79.81 83 GLU A N 1
ATOM 675 C CA . GLU A 1 83 ? -5.688 -1.984 8.632 1.00 79.81 83 GLU A CA 1
ATOM 676 C C . GLU A 1 83 ? -5.476 -0.838 7.631 1.00 79.81 83 GLU A C 1
ATOM 678 O O . GLU A 1 83 ? -6.438 -0.261 7.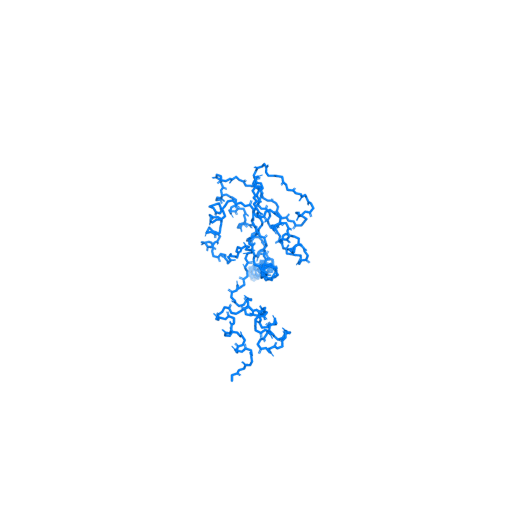123 1.00 79.81 83 GLU A O 1
ATOM 683 N N . LEU A 1 84 ? -4.221 -0.538 7.287 1.00 86.06 84 LEU A N 1
ATOM 684 C CA . LEU A 1 84 ? -3.887 0.457 6.266 1.00 86.06 84 LEU A CA 1
ATOM 685 C C . LEU A 1 84 ? -4.297 0.005 4.857 1.00 86.06 84 LEU A C 1
ATOM 687 O O . LEU A 1 84 ? -4.750 0.834 4.067 1.00 86.06 84 LEU A O 1
ATOM 691 N N . ILE A 1 85 ? -4.201 -1.293 4.553 1.00 89.00 85 ILE A N 1
ATOM 692 C CA . ILE A 1 85 ? -4.694 -1.860 3.289 1.00 89.00 85 ILE A CA 1
ATOM 693 C C . ILE A 1 85 ? -6.217 -1.704 3.195 1.00 89.00 85 ILE A C 1
ATOM 695 O O . ILE A 1 85 ? -6.713 -1.232 2.168 1.00 89.00 85 ILE A O 1
ATOM 699 N N . ASP A 1 86 ? -6.955 -2.013 4.266 1.00 85.81 86 ASP A N 1
ATOM 700 C CA . ASP A 1 86 ? -8.415 -1.831 4.324 1.00 85.81 86 ASP A CA 1
ATOM 701 C C . ASP A 1 86 ? -8.829 -0.358 4.148 1.00 85.81 86 ASP A C 1
ATOM 703 O O . ASP A 1 86 ? -9.789 -0.044 3.442 1.00 85.81 86 ASP A O 1
ATOM 707 N N . LEU A 1 87 ? -8.074 0.587 4.708 1.00 84.56 87 LEU A N 1
ATOM 708 C CA . LEU A 1 87 ? -8.372 2.014 4.542 1.00 84.56 87 LEU A CA 1
ATOM 709 C C . LEU A 1 87 ? -7.957 2.580 3.180 1.00 84.56 87 LEU A C 1
ATOM 711 O O . LEU A 1 87 ? -8.478 3.617 2.762 1.00 84.56 87 LEU A O 1
ATOM 715 N N . SER A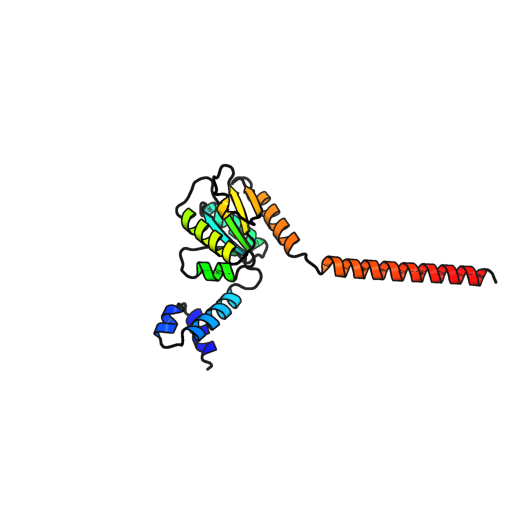 1 88 ? -7.042 1.916 2.476 1.00 88.50 88 SER A N 1
ATOM 716 C CA . SER A 1 88 ? -6.575 2.370 1.171 1.00 88.50 88 SER A CA 1
ATOM 717 C C . SER A 1 88 ? -7.647 2.229 0.087 1.00 88.50 88 SER A C 1
ATOM 719 O O . SER A 1 88 ? -8.494 1.325 0.092 1.00 88.50 88 SER A O 1
ATOM 721 N N . THR A 1 89 ? -7.600 3.149 -0.874 1.00 87.94 89 THR A N 1
ATOM 722 C CA . THR A 1 89 ? -8.456 3.101 -2.070 1.00 87.94 89 THR A CA 1
ATOM 723 C C . THR A 1 89 ? -7.880 2.204 -3.152 1.00 87.94 89 THR A C 1
ATOM 725 O O . THR A 1 89 ? -8.626 1.604 -3.928 1.00 87.94 89 THR A O 1
ATOM 728 N N . ILE A 1 90 ? -6.554 2.110 -3.200 1.00 90.44 90 ILE A N 1
ATOM 729 C CA . ILE A 1 90 ? -5.815 1.318 -4.167 1.00 90.44 90 ILE A CA 1
ATOM 730 C C . ILE A 1 90 ? -4.492 0.868 -3.567 1.00 90.44 90 ILE A C 1
ATOM 732 O O . ILE A 1 90 ? -3.838 1.615 -2.834 1.00 90.44 90 ILE A O 1
ATOM 736 N N . VAL A 1 91 ? -4.116 -0.359 -3.909 1.00 92.62 91 VAL A N 1
ATOM 737 C CA . VAL A 1 91 ? -2.838 -0.953 -3.539 1.00 92.62 91 VAL A CA 1
ATOM 738 C C . VAL A 1 91 ? -1.938 -0.948 -4.768 1.00 92.62 91 VAL A C 1
ATOM 740 O O . VAL A 1 91 ? -2.314 -1.436 -5.834 1.00 92.62 91 VAL A O 1
ATOM 743 N N . VAL A 1 92 ? -0.745 -0.384 -4.635 1.00 94.50 92 VAL A N 1
ATOM 744 C CA . VAL A 1 92 ? 0.309 -0.447 -5.647 1.00 94.50 92 VAL A CA 1
ATOM 745 C C . VAL A 1 92 ? 1.390 -1.376 -5.117 1.00 94.50 92 VAL A C 1
ATOM 747 O O . VAL A 1 92 ? 2.005 -1.087 -4.098 1.00 94.50 92 VAL A O 1
ATOM 750 N N . ALA A 1 93 ? 1.620 -2.498 -5.787 1.00 94.81 93 ALA A N 1
ATOM 751 C CA . ALA A 1 93 ? 2.680 -3.427 -5.423 1.00 94.81 93 ALA A CA 1
ATOM 752 C C . ALA A 1 93 ? 3.878 -3.234 -6.346 1.00 94.81 93 ALA A C 1
ATOM 754 O O . ALA A 1 93 ? 3.728 -3.334 -7.560 1.00 94.81 93 ALA A O 1
ATOM 755 N N . ILE A 1 94 ? 5.058 -2.970 -5.789 1.00 94.12 94 ILE A N 1
ATOM 756 C CA . ILE A 1 94 ? 6.290 -2.769 -6.557 1.00 94.12 94 ILE A CA 1
ATOM 757 C C . ILE A 1 94 ? 7.214 -3.960 -6.349 1.00 94.12 94 ILE A C 1
ATOM 759 O O . ILE A 1 94 ? 7.739 -4.168 -5.257 1.00 94.12 94 ILE A O 1
ATOM 763 N N . ILE A 1 95 ? 7.406 -4.749 -7.399 1.00 93.00 95 ILE A N 1
ATOM 764 C CA . ILE A 1 95 ? 8.077 -6.042 -7.332 1.00 93.00 95 ILE A CA 1
ATOM 765 C C . ILE A 1 95 ? 9.375 -5.980 -8.129 1.00 93.00 95 ILE A C 1
ATOM 767 O O . ILE A 1 95 ? 9.355 -5.822 -9.349 1.00 93.00 95 ILE A O 1
ATOM 771 N N . GLY A 1 96 ? 10.503 -6.123 -7.436 1.00 92.06 96 GLY A N 1
ATOM 772 C CA . GLY A 1 96 ? 11.824 -6.109 -8.047 1.00 92.06 96 GLY A CA 1
ATOM 773 C C . GLY A 1 96 ? 12.165 -7.397 -8.789 1.00 92.06 96 GLY A C 1
ATOM 774 O O . GLY A 1 96 ? 11.586 -8.462 -8.551 1.00 92.06 96 GLY A O 1
ATOM 775 N N . ARG A 1 97 ? 13.169 -7.313 -9.662 1.00 90.62 97 ARG A N 1
ATOM 776 C CA . ARG A 1 97 ? 13.733 -8.466 -10.376 1.00 90.62 97 ARG A CA 1
ATOM 777 C C . ARG A 1 97 ? 14.400 -9.442 -9.416 1.00 90.62 97 ARG A C 1
ATOM 779 O O . ARG A 1 97 ? 14.205 -10.649 -9.513 1.00 90.62 97 ARG A O 1
ATOM 786 N N . ILE A 1 98 ? 15.186 -8.903 -8.489 1.00 87.44 98 ILE A N 1
ATOM 787 C CA . ILE A 1 98 ? 15.857 -9.666 -7.438 1.00 87.44 98 ILE A CA 1
ATOM 788 C C . ILE A 1 98 ? 14.928 -9.682 -6.227 1.00 87.44 98 ILE A C 1
ATOM 790 O O . ILE A 1 98 ? 14.464 -8.628 -5.801 1.00 87.44 98 ILE A O 1
ATOM 794 N N . SER A 1 99 ? 14.639 -10.870 -5.695 1.00 83.25 99 SER A N 1
ATOM 795 C CA . SER A 1 99 ? 13.823 -10.995 -4.484 1.00 83.25 99 SER A CA 1
ATOM 796 C C . SER A 1 99 ? 14.562 -10.425 -3.282 1.00 83.25 99 SER A C 1
ATOM 798 O O . SER A 1 99 ? 15.643 -10.900 -2.935 1.00 83.25 99 SER A O 1
ATOM 800 N N . GLY A 1 100 ? 13.979 -9.400 -2.670 1.00 81.75 100 GLY A N 1
ATOM 801 C CA . GLY A 1 100 ? 14.459 -8.808 -1.435 1.00 81.75 100 GLY A CA 1
ATOM 802 C C . GLY A 1 100 ? 13.910 -9.518 -0.198 1.00 81.75 100 GLY A C 1
ATOM 803 O O . GLY A 1 100 ? 13.118 -10.462 -0.260 1.00 81.75 100 GLY A O 1
ATOM 804 N N . TYR A 1 101 ? 14.336 -9.029 0.966 1.00 82.94 101 TYR A N 1
ATOM 805 C CA . TYR A 1 101 ? 13.920 -9.546 2.274 1.00 82.94 101 TYR A CA 1
ATOM 806 C C . TYR A 1 101 ? 12.404 -9.422 2.519 1.00 82.94 101 TYR A C 1
ATOM 808 O O . TYR A 1 101 ? 11.825 -10.230 3.243 1.00 82.94 101 TYR A O 1
ATOM 816 N N . ARG A 1 102 ? 11.742 -8.431 1.905 1.00 88.62 102 ARG A N 1
ATOM 817 C CA . ARG A 1 102 ? 10.312 -8.154 2.112 1.00 88.62 102 ARG A CA 1
ATOM 818 C C . ARG A 1 102 ? 9.391 -8.936 1.177 1.00 88.62 102 ARG A C 1
ATOM 820 O O . ARG A 1 102 ? 8.181 -8.840 1.345 1.00 88.62 102 ARG A O 1
ATOM 827 N N . ARG A 1 103 ? 9.915 -9.741 0.243 1.00 90.06 103 ARG A N 1
ATOM 828 C CA . ARG A 1 103 ? 9.111 -10.473 -0.754 1.00 90.06 103 ARG A CA 1
ATOM 829 C C . ARG A 1 103 ? 7.941 -11.244 -0.141 1.00 90.06 103 ARG A C 1
ATOM 831 O O . ARG A 1 103 ? 6.833 -11.178 -0.661 1.00 90.06 103 ARG A O 1
ATOM 838 N N . GLN A 1 104 ? 8.185 -11.952 0.961 1.00 89.69 104 GLN A N 1
ATOM 839 C CA . GLN A 1 104 ? 7.139 -12.726 1.630 1.00 89.69 104 GLN A CA 1
ATOM 840 C C . GLN A 1 104 ? 6.054 -11.818 2.223 1.00 89.69 104 GLN A C 1
ATOM 842 O O . GLN A 1 104 ? 4.871 -12.084 2.041 1.00 89.69 104 GLN A O 1
ATOM 847 N N . LEU A 1 105 ? 6.459 -10.718 2.862 1.00 90.38 105 LEU A N 1
ATOM 848 C CA . LEU A 1 105 ? 5.534 -9.740 3.428 1.00 90.38 105 LEU A CA 1
ATOM 849 C C . LEU A 1 105 ? 4.705 -9.052 2.333 1.00 90.38 105 LEU A C 1
ATOM 851 O O . LEU A 1 105 ? 3.497 -8.935 2.486 1.00 90.38 105 LEU A O 1
ATOM 855 N N . LEU A 1 106 ? 5.316 -8.705 1.195 1.00 92.12 106 LEU A N 1
ATOM 856 C CA . LEU A 1 106 ? 4.600 -8.181 0.027 1.00 92.12 106 LEU A CA 1
ATOM 857 C C . LEU A 1 106 ? 3.525 -9.159 -0.467 1.00 92.12 106 LEU A C 1
ATOM 859 O O . LEU A 1 106 ? 2.435 -8.740 -0.853 1.00 92.12 106 LEU A O 1
ATOM 863 N N . TYR A 1 107 ? 3.807 -10.463 -0.476 1.00 91.56 107 TYR A N 1
ATOM 864 C CA . TYR A 1 107 ? 2.814 -11.461 -0.879 1.00 91.56 107 TYR A CA 1
ATOM 865 C C . TYR A 1 107 ? 1.652 -11.559 0.106 1.00 91.56 107 TYR A C 1
ATOM 867 O O . TYR A 1 107 ? 0.510 -11.715 -0.325 1.00 91.56 107 TYR A O 1
ATOM 875 N N . ASP A 1 108 ? 1.920 -11.433 1.401 1.00 90.19 108 ASP A N 1
ATOM 876 C CA . ASP A 1 108 ? 0.870 -11.419 2.416 1.00 90.19 108 ASP A CA 1
ATOM 877 C C . ASP A 1 108 ? 0.030 -10.127 2.331 1.00 90.19 108 ASP A C 1
ATOM 879 O O . ASP A 1 108 ? -1.198 -10.201 2.351 1.00 90.19 108 ASP A O 1
ATOM 883 N N . GLU A 1 109 ? 0.657 -8.972 2.081 1.00 92.44 109 GLU A N 1
ATOM 884 C CA . GLU A 1 109 ? -0.022 -7.695 1.793 1.00 92.44 109 GLU A CA 1
ATOM 885 C C . GLU A 1 109 ? -0.920 -7.794 0.539 1.00 92.44 109 GLU A C 1
ATOM 887 O O . GLU A 1 109 ? -2.061 -7.329 0.538 1.00 92.44 109 GLU A O 1
ATOM 892 N N . LEU A 1 110 ? -0.449 -8.449 -0.529 1.00 92.38 110 LEU A N 1
ATOM 893 C CA . LEU A 1 110 ? -1.234 -8.674 -1.750 1.00 92.38 110 LEU A CA 1
ATOM 894 C C . LEU A 1 110 ? -2.416 -9.628 -1.538 1.00 92.38 110 LEU A C 1
ATOM 896 O O . LEU A 1 110 ? -3.484 -9.433 -2.124 1.00 92.38 110 LEU A O 1
ATOM 900 N N . ARG A 1 111 ? -2.254 -10.663 -0.710 1.00 91.12 111 ARG A N 1
ATOM 901 C CA . ARG A 1 111 ? -3.357 -11.566 -0.344 1.00 91.12 111 ARG A CA 1
ATOM 902 C C . ARG A 1 111 ? -4.428 -10.831 0.452 1.00 91.12 111 ARG A C 1
ATOM 904 O O . ARG A 1 111 ? -5.605 -10.997 0.141 1.00 91.12 111 ARG A O 1
ATOM 911 N N . GLU A 1 112 ? -4.019 -9.992 1.399 1.00 90.44 112 GLU A N 1
ATOM 912 C CA . GLU A 1 112 ? -4.934 -9.158 2.180 1.00 90.44 112 GLU A CA 1
ATOM 913 C C . GLU A 1 112 ? -5.693 -8.173 1.274 1.00 90.44 112 GLU A C 1
ATOM 915 O O . GLU A 1 112 ? -6.917 -8.046 1.341 1.00 90.44 112 GLU A O 1
ATOM 920 N N . ALA A 1 113 ? -4.990 -7.519 0.344 1.00 91.56 113 ALA A N 1
ATOM 921 C CA . ALA A 1 113 ? -5.616 -6.642 -0.642 1.00 91.56 113 ALA A CA 1
ATOM 922 C C . ALA A 1 113 ? -6.679 -7.389 -1.470 1.00 91.56 113 ALA A C 1
ATOM 924 O O . ALA A 1 113 ? -7.796 -6.896 -1.642 1.00 91.56 113 ALA A O 1
ATOM 925 N N . ASN A 1 114 ? -6.367 -8.608 -1.917 1.00 90.94 114 ASN A N 1
ATOM 926 C CA . ASN A 1 114 ? -7.306 -9.460 -2.644 1.00 90.94 114 ASN A CA 1
ATOM 927 C C . ASN A 1 114 ? -8.514 -9.886 -1.794 1.00 90.94 114 ASN A C 1
ATOM 929 O O . ASN A 1 114 ? -9.636 -9.880 -2.307 1.00 90.94 114 ASN A O 1
ATOM 933 N N . SER A 1 115 ? -8.332 -10.222 -0.510 1.00 90.62 115 SER A N 1
ATOM 934 C CA . SER A 1 115 ? -9.453 -10.597 0.368 1.00 90.62 115 SER A CA 1
ATOM 935 C C . SER A 1 115 ? -10.427 -9.446 0.606 1.00 90.62 115 SER A C 1
ATOM 937 O O . SER A 1 115 ? -11.630 -9.678 0.706 1.00 90.62 115 SER A O 1
ATOM 939 N N . HIS A 1 116 ? -9.930 -8.206 0.610 1.00 89.38 116 HIS A N 1
ATOM 940 C CA . HIS A 1 116 ? -10.754 -6.993 0.696 1.00 89.38 116 HIS A CA 1
ATOM 941 C C . HIS A 1 116 ? -11.234 -6.479 -0.668 1.00 89.38 116 HIS A C 1
ATOM 943 O O . HIS A 1 116 ? -11.775 -5.376 -0.748 1.00 89.38 116 HIS A O 1
ATOM 949 N N . GLN A 1 117 ? -11.019 -7.245 -1.746 1.00 89.12 117 GLN A N 1
ATOM 950 C CA . GLN A 1 117 ? -11.351 -6.863 -3.124 1.00 89.12 117 GLN A CA 1
ATOM 951 C C . GLN A 1 117 ? -10.779 -5.490 -3.513 1.00 89.12 117 GLN A C 1
ATOM 953 O O . GLN A 1 117 ? -11.376 -4.731 -4.285 1.00 89.12 117 GLN A O 1
ATOM 958 N N . LYS A 1 118 ? -9.611 -5.147 -2.961 1.00 88.81 118 LYS A N 1
ATOM 959 C CA . LYS A 1 118 ? -8.936 -3.897 -3.280 1.00 88.81 118 LYS A CA 1
ATOM 960 C C . LYS A 1 118 ? -8.426 -3.958 -4.711 1.00 88.81 118 LYS A C 1
ATOM 962 O O . LYS A 1 118 ? -7.930 -4.991 -5.155 1.00 88.81 118 LYS A O 1
ATOM 967 N N . PRO A 1 119 ? -8.510 -2.847 -5.450 1.00 90.00 119 PRO A N 1
ATOM 968 C CA . PRO A 1 119 ? -7.855 -2.773 -6.736 1.00 90.00 119 PRO A CA 1
ATOM 969 C C . PRO A 1 119 ? -6.344 -2.760 -6.541 1.00 90.00 119 PRO A C 1
ATOM 971 O O . PRO A 1 119 ? -5.829 -2.028 -5.694 1.00 90.00 119 PRO A O 1
ATOM 974 N N . ILE A 1 120 ? -5.653 -3.554 -7.351 1.00 92.44 120 ILE A N 1
ATOM 975 C CA . ILE A 1 120 ? -4.205 -3.721 -7.272 1.00 92.44 120 ILE A CA 1
ATOM 976 C C . ILE A 1 120 ? -3.582 -3.267 -8.591 1.00 92.44 120 ILE A C 1
ATOM 978 O O . ILE A 1 120 ? -4.007 -3.693 -9.666 1.00 92.44 120 ILE A O 1
ATOM 982 N N . ILE A 1 121 ? -2.558 -2.421 -8.511 1.00 93.00 121 ILE A N 1
ATOM 983 C CA . ILE A 1 121 ? -1.644 -2.140 -9.621 1.00 93.00 121 ILE A CA 1
ATOM 984 C C . ILE A 1 121 ? -0.308 -2.791 -9.281 1.00 93.00 121 ILE A C 1
ATOM 986 O O . ILE A 1 121 ? 0.361 -2.377 -8.338 1.00 93.00 121 ILE A O 1
ATOM 990 N N . ALA A 1 122 ? 0.079 -3.809 -10.038 1.00 93.00 122 ALA A N 1
ATOM 991 C CA . ALA A 1 122 ? 1.350 -4.492 -9.859 1.00 93.00 122 ALA A CA 1
ATOM 992 C C . ALA A 1 122 ? 2.390 -3.907 -10.818 1.00 93.00 122 ALA A C 1
ATOM 994 O O . ALA A 1 122 ? 2.311 -4.103 -12.030 1.00 93.00 122 ALA A O 1
ATOM 995 N N . LEU A 1 123 ? 3.364 -3.186 -10.270 1.00 93.50 123 LEU A N 1
ATOM 996 C CA . LEU A 1 123 ? 4.551 -2.724 -10.975 1.00 93.50 123 LEU A CA 1
ATOM 997 C C . LEU A 1 123 ? 5.610 -3.816 -10.894 1.00 93.50 123 LEU A C 1
ATOM 999 O O . LEU A 1 123 ? 6.171 -4.064 -9.828 1.00 93.50 123 LEU A O 1
ATOM 1003 N N . ILE A 1 124 ? 5.873 -4.481 -12.011 1.00 91.75 124 ILE A N 1
ATOM 1004 C CA . ILE A 1 124 ? 6.799 -5.611 -12.074 1.00 91.75 124 ILE A CA 1
ATOM 1005 C C . ILE A 1 124 ? 8.057 -5.167 -12.810 1.00 91.75 124 ILE A C 1
ATOM 1007 O O . ILE A 1 124 ? 7.994 -4.760 -13.969 1.00 91.75 124 ILE A O 1
ATOM 1011 N N . GLU A 1 125 ? 9.204 -5.232 -12.143 1.00 91.25 125 GLU A N 1
ATOM 1012 C CA . GLU A 1 125 ? 10.479 -4.927 -12.783 1.00 91.25 125 GLU A CA 1
ATOM 1013 C C . GLU A 1 125 ? 10.732 -5.923 -13.925 1.00 91.25 125 GLU A C 1
ATOM 1015 O O . GLU A 1 125 ? 10.493 -7.127 -13.783 1.00 91.25 125 GLU A O 1
ATOM 1020 N N . GLU A 1 126 ? 11.210 -5.436 -15.067 1.00 88.94 126 GLU A N 1
ATOM 1021 C CA . GLU A 1 126 ? 11.526 -6.283 -16.217 1.00 88.94 126 GLU A CA 1
ATOM 1022 C C . GLU A 1 126 ? 12.469 -7.440 -15.827 1.00 88.94 126 GLU A C 1
ATOM 1024 O O . GLU A 1 126 ? 13.541 -7.255 -15.245 1.00 88.94 126 GLU A O 1
ATOM 1029 N N . GLY A 1 127 ? 12.043 -8.668 -16.136 1.00 85.25 127 GLY A N 1
ATOM 1030 C CA . GLY A 1 127 ? 12.757 -9.895 -15.773 1.00 85.25 127 GLY A CA 1
ATOM 1031 C C . GLY A 1 127 ? 12.452 -10.445 -14.374 1.00 85.25 127 GLY A C 1
ATOM 1032 O O . GLY A 1 127 ? 13.034 -11.462 -13.998 1.00 85.25 127 GLY A O 1
ATOM 1033 N N . ALA A 1 128 ? 11.559 -9.825 -13.596 1.00 87.56 128 ALA A N 1
ATOM 1034 C CA . ALA A 1 128 ? 11.080 -10.397 -12.341 1.00 87.56 128 ALA A CA 1
ATOM 1035 C C . ALA A 1 128 ? 10.160 -11.605 -12.583 1.00 87.56 128 ALA A C 1
ATOM 1037 O O . ALA A 1 128 ? 9.298 -11.589 -13.462 1.00 87.56 128 ALA A O 1
ATOM 1038 N N . SER A 1 129 ? 10.307 -12.633 -11.747 1.00 82.56 129 SER A N 1
ATOM 1039 C CA . SER A 1 129 ? 9.366 -13.752 -11.679 1.00 82.56 129 SER A CA 1
ATOM 1040 C C . SER A 1 129 ? 8.382 -13.520 -10.538 1.00 82.56 129 SER A C 1
ATOM 1042 O O . SER A 1 129 ? 8.792 -13.270 -9.400 1.00 82.56 129 SER A O 1
ATOM 1044 N N . VAL A 1 130 ? 7.085 -13.579 -10.843 1.00 83.75 130 VAL A N 1
ATOM 1045 C CA . VAL A 1 130 ? 6.008 -13.384 -9.867 1.00 83.75 130 VAL A CA 1
ATOM 1046 C C . VAL A 1 130 ? 4.977 -14.502 -10.020 1.00 83.75 130 VAL A C 1
ATOM 1048 O O . VAL A 1 130 ? 4.535 -14.762 -11.142 1.00 83.75 130 VAL A O 1
ATOM 1051 N N . PRO A 1 131 ? 4.573 -15.164 -8.922 1.00 82.69 131 PRO A N 1
ATOM 1052 C CA . PRO A 1 131 ? 3.503 -16.149 -8.953 1.00 82.69 131 PRO A CA 1
ATOM 1053 C C . PRO A 1 131 ? 2.188 -15.534 -9.461 1.00 82.69 131 PRO A C 1
ATOM 1055 O O . PRO A 1 131 ? 1.720 -14.507 -8.964 1.00 82.69 131 PRO A O 1
ATOM 1058 N N . THR A 1 132 ? 1.593 -16.155 -10.480 1.00 78.38 132 THR A N 1
ATOM 1059 C CA . THR A 1 132 ? 0.371 -15.650 -11.142 1.00 78.38 132 THR A CA 1
ATOM 1060 C C . THR A 1 132 ? -0.866 -15.677 -10.242 1.00 78.38 132 THR A C 1
ATOM 1062 O O . THR A 1 132 ? -1.800 -14.903 -10.441 1.00 78.38 132 THR A O 1
ATOM 1065 N N . ASP A 1 133 ? -0.874 -16.536 -9.226 1.00 80.25 133 ASP A N 1
ATOM 1066 C CA . ASP A 1 133 ? -1.956 -16.690 -8.256 1.00 80.25 133 ASP A CA 1
ATOM 1067 C C . ASP A 1 133 ? -2.133 -15.464 -7.355 1.00 80.25 133 ASP A C 1
ATOM 1069 O O . ASP A 1 133 ? -3.256 -15.178 -6.937 1.00 80.25 133 ASP A O 1
ATOM 1073 N N . ILE A 1 134 ? -1.051 -14.726 -7.106 1.00 78.38 134 ILE A N 1
ATOM 1074 C CA . ILE A 1 134 ? -1.026 -13.542 -6.236 1.00 78.38 134 ILE A CA 1
ATOM 1075 C C . ILE A 1 134 ? -1.533 -12.295 -6.982 1.00 78.38 134 ILE A C 1
ATOM 1077 O O . ILE A 1 134 ? -2.054 -11.361 -6.375 1.00 78.38 134 ILE A O 1
ATOM 1081 N N . LEU A 1 135 ? -1.445 -12.299 -8.314 1.00 80.25 135 LEU A N 1
ATOM 1082 C CA . LEU A 1 135 ? -1.790 -11.171 -9.185 1.00 80.25 135 LEU A CA 1
ATOM 1083 C C . LEU A 1 135 ? -3.220 -11.228 -9.747 1.00 80.25 135 LEU A C 1
ATOM 1085 O O . LEU A 1 135 ? -3.544 -10.506 -10.696 1.00 80.25 135 LEU A O 1
ATOM 1089 N N . LYS A 1 136 ? -4.094 -12.066 -9.182 1.00 75.62 136 LYS A N 1
ATOM 1090 C CA . LYS A 1 136 ? -5.504 -12.137 -9.596 1.00 75.62 136 LYS A CA 1
ATOM 1091 C C . LYS A 1 136 ? -6.160 -10.758 -9.456 1.00 75.62 136 LYS A C 1
ATOM 1093 O O . LYS A 1 136 ? -5.980 -10.090 -8.450 1.00 75.62 136 LYS A O 1
ATOM 1098 N N . ASN A 1 137 ? -6.910 -10.330 -10.473 1.00 76.44 137 ASN A N 1
ATOM 1099 C CA . ASN A 1 137 ? -7.601 -9.029 -10.518 1.00 76.44 137 ASN A CA 1
ATOM 1100 C C . ASN A 1 137 ? -6.690 -7.788 -10.392 1.00 76.44 137 ASN A C 1
ATOM 1102 O O . ASN A 1 137 ? -7.158 -6.712 -10.013 1.00 76.44 137 ASN A O 1
ATOM 1106 N N . SER A 1 138 ? -5.407 -7.915 -10.739 1.00 86.38 138 SER A N 1
ATOM 1107 C CA . SER A 1 138 ? -4.469 -6.792 -10.758 1.00 86.38 138 SER A CA 1
ATOM 1108 C C . SER A 1 138 ? -4.253 -6.231 -12.166 1.00 86.38 138 SER A C 1
ATOM 1110 O O . SER A 1 138 ? -4.312 -6.950 -13.165 1.00 86.38 138 SER A O 1
ATOM 1112 N N . ILE A 1 139 ? -3.976 -4.929 -12.247 1.00 88.75 139 ILE A N 1
ATOM 1113 C CA . ILE A 1 139 ? -3.440 -4.297 -13.455 1.00 88.75 139 ILE A CA 1
ATOM 1114 C C . ILE A 1 139 ? -1.921 -4.421 -13.389 1.00 88.75 139 ILE A C 1
ATOM 1116 O O . ILE A 1 139 ? -1.287 -3.818 -12.525 1.00 88.75 139 ILE A O 1
ATOM 1120 N N . VAL A 1 140 ? -1.340 -5.195 -14.301 1.00 88.75 140 VAL A N 1
ATOM 1121 C CA . VAL A 1 140 ? 0.108 -5.416 -14.358 1.00 88.75 140 VAL A CA 1
ATOM 1122 C C . VAL A 1 140 ? 0.763 -4.388 -15.279 1.00 88.75 140 VAL A C 1
ATOM 1124 O O . VAL A 1 140 ? 0.361 -4.229 -16.431 1.00 88.75 140 VAL A O 1
ATOM 1127 N N . ILE A 1 141 ? 1.789 -3.704 -14.775 1.00 89.06 141 ILE A N 1
ATOM 1128 C CA . ILE A 1 141 ? 2.619 -2.755 -15.520 1.00 89.06 141 ILE A CA 1
ATOM 1129 C C . ILE A 1 141 ? 4.070 -3.183 -15.355 1.00 89.06 141 ILE A C 1
ATOM 1131 O O . ILE A 1 141 ? 4.594 -3.207 -14.244 1.00 89.06 141 ILE A O 1
ATOM 1135 N N . TYR A 1 142 ? 4.734 -3.491 -16.462 1.00 88.25 142 TYR A N 1
ATOM 1136 C CA . TYR A 1 142 ? 6.170 -3.735 -16.438 1.00 88.25 142 TYR A CA 1
ATOM 1137 C C . TYR A 1 142 ? 6.935 -2.413 -16.421 1.00 88.25 142 TYR A C 1
ATOM 1139 O O . TYR A 1 142 ? 6.528 -1.457 -17.089 1.00 88.25 142 TYR A O 1
ATOM 1147 N N . PHE A 1 143 ? 8.022 -2.351 -15.654 1.00 89.69 143 PHE A N 1
ATOM 1148 C CA . PHE A 1 143 ? 8.860 -1.159 -15.575 1.00 89.69 143 PHE A CA 1
ATOM 1149 C C . PHE A 1 143 ? 10.354 -1.474 -15.616 1.00 89.69 143 PHE A C 1
ATOM 1151 O O . PHE A 1 143 ? 10.810 -2.512 -15.136 1.00 89.69 143 PHE A O 1
ATOM 1158 N N . SER A 1 144 ? 11.114 -0.508 -16.129 1.00 87.75 144 SER A N 1
ATOM 1159 C CA . SER A 1 144 ? 12.570 -0.460 -16.024 1.00 87.75 144 SER A CA 1
ATOM 1160 C C . SER A 1 144 ? 12.987 0.606 -15.009 1.00 87.75 144 SER A C 1
ATOM 1162 O O . SER A 1 144 ? 12.368 1.671 -14.910 1.00 87.75 144 SER A O 1
ATOM 1164 N N . ARG A 1 145 ? 14.065 0.338 -14.260 1.00 85.25 145 ARG A N 1
ATOM 1165 C CA . ARG A 1 145 ? 14.649 1.275 -13.278 1.00 85.25 145 ARG A CA 1
ATOM 1166 C C . ARG A 1 145 ? 15.120 2.586 -13.917 1.00 85.25 145 ARG A C 1
ATOM 1168 O O . ARG A 1 145 ? 15.152 3.620 -13.240 1.00 85.25 145 ARG A O 1
ATOM 1175 N N . ASP A 1 146 ? 15.450 2.537 -15.204 1.00 83.44 146 ASP A N 1
ATOM 1176 C CA . ASP A 1 146 ? 15.948 3.679 -15.971 1.00 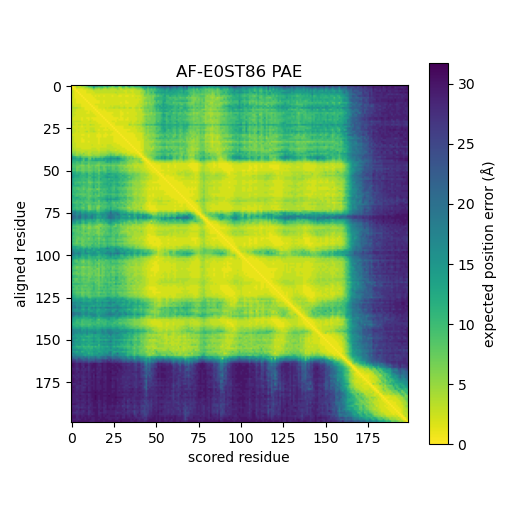83.44 146 ASP A CA 1
ATOM 1177 C C . ASP A 1 146 ? 14.814 4.614 -16.422 1.00 83.44 146 ASP A C 1
ATOM 1179 O O . ASP A 1 146 ? 15.058 5.785 -16.704 1.00 83.44 146 ASP A O 1
ATOM 1183 N N . ASP A 1 147 ? 13.561 4.138 -16.414 1.00 85.50 147 ASP A N 1
ATOM 1184 C CA . ASP A 1 147 ? 12.396 4.871 -16.930 1.00 85.50 147 ASP A CA 1
ATOM 1185 C C . ASP A 1 147 ? 11.198 4.870 -15.955 1.00 85.50 147 ASP A C 1
ATOM 1187 O O . ASP A 1 147 ? 10.040 4.571 -16.279 1.00 85.50 147 ASP A O 1
ATOM 1191 N N . ILE A 1 148 ? 11.481 5.233 -14.701 1.00 82.69 148 ILE A N 1
ATOM 1192 C CA . ILE A 1 148 ? 10.459 5.459 -13.664 1.00 82.69 148 ILE A CA 1
ATOM 1193 C C . ILE A 1 148 ? 9.422 6.527 -14.078 1.00 82.69 148 ILE A C 1
ATOM 1195 O O . ILE A 1 148 ? 8.228 6.286 -13.871 1.00 82.69 148 ILE A O 1
ATOM 1199 N N . PRO A 1 149 ? 9.793 7.675 -14.692 1.00 81.75 149 PRO A N 1
ATOM 1200 C CA . PRO A 1 149 ? 8.820 8.707 -15.060 1.00 81.75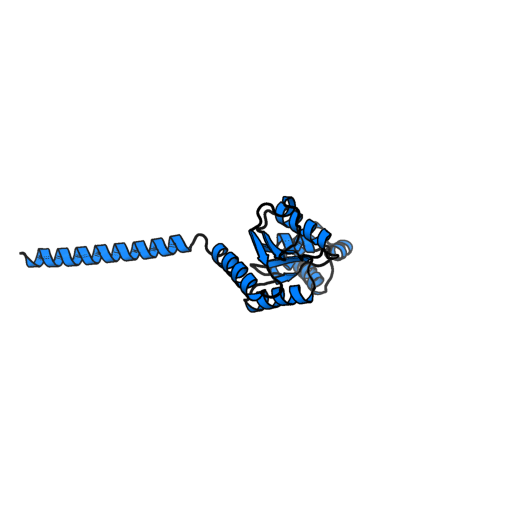 149 PRO A CA 1
ATOM 1201 C C . PRO A 1 149 ? 7.725 8.212 -16.014 1.00 81.75 149 PRO A C 1
ATOM 1203 O O . PRO A 1 149 ? 6.548 8.524 -15.818 1.00 81.75 149 PRO A O 1
ATOM 1206 N N . LYS A 1 150 ? 8.072 7.397 -17.019 1.00 85.19 150 LYS A N 1
ATOM 1207 C CA . LYS A 1 150 ? 7.083 6.797 -17.927 1.00 85.19 150 LYS A CA 1
ATOM 1208 C C . LYS A 1 150 ? 6.132 5.860 -17.190 1.00 85.19 150 LYS A C 1
ATOM 1210 O O . LYS A 1 150 ? 4.923 5.899 -17.418 1.00 85.19 150 LYS A O 1
ATOM 1215 N N . THR A 1 151 ? 6.669 5.055 -16.279 1.00 85.12 151 THR A N 1
ATOM 1216 C CA . THR A 1 151 ? 5.879 4.134 -15.449 1.00 85.12 151 THR A CA 1
ATOM 1217 C C . THR A 1 151 ? 4.867 4.896 -14.597 1.00 85.12 151 THR A C 1
ATOM 1219 O O . THR A 1 151 ? 3.689 4.543 -14.560 1.00 85.12 151 THR A O 1
ATOM 1222 N N . LEU A 1 152 ? 5.288 6.002 -13.985 1.00 83.94 152 LEU A N 1
ATOM 1223 C CA . LEU A 1 152 ? 4.395 6.871 -13.220 1.00 83.94 152 LEU A CA 1
ATOM 1224 C C . LEU A 1 152 ? 3.307 7.509 -14.076 1.00 83.94 152 LEU A C 1
ATOM 1226 O O . LEU A 1 152 ? 2.155 7.544 -13.651 1.00 83.94 152 LEU A O 1
ATOM 1230 N N . ASN A 1 153 ? 3.624 7.954 -15.291 1.00 83.00 153 ASN A N 1
ATOM 1231 C CA . ASN A 1 153 ? 2.608 8.480 -16.205 1.00 83.00 153 ASN A CA 1
ATOM 1232 C C . ASN A 1 153 ? 1.522 7.437 -16.515 1.00 83.00 153 ASN A C 1
ATOM 1234 O O . ASN A 1 153 ? 0.336 7.777 -16.556 1.00 83.00 153 ASN A O 1
ATOM 1238 N N . ASN A 1 154 ? 1.900 6.165 -16.663 1.00 82.56 154 ASN A N 1
ATOM 1239 C CA . ASN A 1 154 ? 0.941 5.075 -16.855 1.00 82.56 154 ASN A CA 1
ATOM 1240 C C . ASN A 1 154 ? 0.052 4.873 -15.619 1.00 82.56 154 ASN A C 1
ATOM 1242 O O . ASN A 1 154 ? -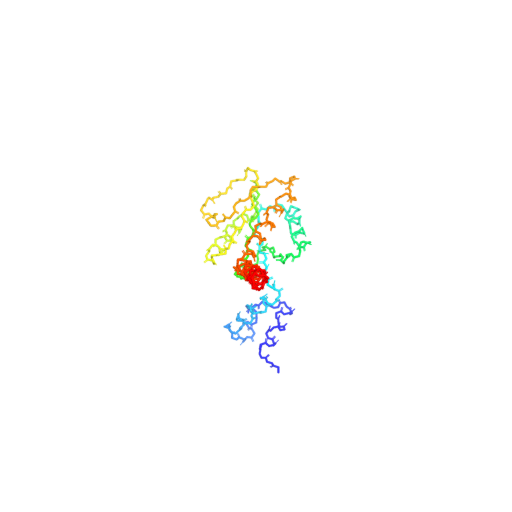1.168 4.771 -15.753 1.00 82.56 154 ASN A O 1
ATOM 1246 N N . ILE A 1 155 ? 0.640 4.890 -14.420 1.00 84.00 155 ILE A N 1
ATOM 1247 C CA . ILE A 1 155 ? -0.095 4.784 -13.149 1.00 84.00 155 ILE A CA 1
ATOM 1248 C C . ILE A 1 155 ? -1.091 5.939 -12.995 1.00 84.00 155 ILE A C 1
ATOM 1250 O O . ILE A 1 155 ? -2.268 5.718 -12.718 1.00 84.00 155 ILE A O 1
ATOM 1254 N N . VAL A 1 156 ? -0.652 7.174 -13.248 1.00 82.56 156 VAL A N 1
ATOM 1255 C CA . VAL A 1 156 ? -1.503 8.370 -13.171 1.00 82.56 156 VAL A CA 1
ATOM 1256 C C . VAL A 1 156 ? -2.662 8.286 -14.157 1.00 82.56 156 VAL A C 1
ATOM 1258 O O . VAL A 1 156 ? -3.783 8.668 -13.821 1.00 82.56 156 VAL A O 1
ATOM 1261 N N . ARG A 1 157 ? -2.427 7.772 -15.368 1.00 82.94 157 ARG A N 1
ATOM 1262 C CA . ARG A 1 157 ? -3.492 7.564 -16.356 1.00 82.94 157 ARG A CA 1
ATOM 1263 C C . ARG A 1 157 ? -4.540 6.572 -15.849 1.00 82.94 157 ARG A C 1
ATOM 1265 O O . ARG A 1 157 ? -5.730 6.820 -16.018 1.00 82.94 157 ARG A O 1
ATOM 1272 N N . ILE A 1 158 ? -4.110 5.495 -15.193 1.00 80.62 158 ILE A N 1
ATOM 1273 C CA . ILE A 1 158 ? -5.014 4.513 -14.579 1.00 80.62 158 ILE A CA 1
ATOM 1274 C C . ILE A 1 158 ? -5.813 5.155 -13.440 1.00 80.62 158 ILE A C 1
ATOM 1276 O O . ILE A 1 158 ? -7.033 5.001 -13.399 1.00 80.62 158 ILE A O 1
ATOM 1280 N N . PHE A 1 159 ? -5.170 5.935 -12.565 1.00 78.19 159 PHE A N 1
ATOM 1281 C CA . PHE A 1 159 ? -5.868 6.653 -11.493 1.00 78.19 159 PHE A CA 1
ATOM 1282 C C . PHE A 1 159 ? -6.903 7.647 -12.032 1.00 78.19 159 PHE A C 1
ATOM 1284 O O . PHE A 1 159 ? -8.035 7.674 -11.550 1.00 78.19 159 PHE A O 1
ATOM 1291 N N . LYS A 1 160 ? -6.562 8.412 -13.078 1.00 74.38 160 LYS A N 1
ATOM 1292 C CA . LYS A 1 160 ? -7.488 9.363 -13.715 1.00 74.38 160 LYS A CA 1
ATOM 1293 C C . LYS A 1 160 ? -8.687 8.674 -14.356 1.00 74.38 160 LYS A C 1
ATOM 1295 O O . LYS A 1 160 ? -9.810 9.115 -14.139 1.00 74.38 160 LYS A O 1
ATOM 1300 N N . ASN A 1 161 ? -8.462 7.587 -15.092 1.00 65.75 161 ASN A N 1
ATOM 1301 C CA . ASN A 1 161 ? -9.549 6.836 -15.721 1.00 65.75 161 ASN A CA 1
ATOM 1302 C C . ASN A 1 161 ? -10.492 6.216 -14.684 1.00 65.75 161 ASN A C 1
ATOM 1304 O O . ASN A 1 161 ? -11.681 6.090 -14.940 1.00 65.75 161 ASN A O 1
ATOM 1308 N N . LYS A 1 162 ? -9.983 5.872 -13.497 1.00 60.31 162 LYS A N 1
ATOM 1309 C CA . LYS A 1 162 ? -10.788 5.282 -12.426 1.00 60.31 162 LYS A CA 1
ATOM 1310 C C . LYS A 1 162 ? -11.547 6.306 -11.579 1.00 60.31 162 LYS A C 1
ATOM 1312 O O . LYS A 1 162 ? -12.609 5.998 -11.056 1.00 60.31 162 LYS A O 1
ATOM 1317 N N . SER A 1 163 ? -11.029 7.531 -11.471 1.00 51.06 163 SER A N 1
ATOM 1318 C CA . SER A 1 163 ? -11.757 8.657 -10.869 1.00 51.06 163 SER A CA 1
ATOM 1319 C C . SER A 1 163 ? -12.943 9.122 -11.730 1.00 51.06 163 SER A C 1
ATOM 1321 O O . SER A 1 163 ? -13.748 9.927 -11.263 1.00 51.06 163 SER A O 1
ATOM 1323 N N . GLN A 1 164 ? -13.044 8.658 -12.979 1.00 40.62 164 GLN A N 1
ATOM 1324 C CA . GLN A 1 164 ? -14.091 9.022 -13.929 1.00 40.62 164 GLN A CA 1
ATOM 1325 C C . GLN A 1 164 ? -15.132 7.903 -14.128 1.00 40.62 164 GLN A C 1
ATOM 1327 O O . GLN A 1 164 ? -15.227 7.373 -15.222 1.00 40.62 164 GLN A O 1
ATOM 1332 N N . GLU A 1 165 ? -15.981 7.606 -13.135 1.00 42.97 165 GLU A N 1
ATOM 1333 C CA . GLU A 1 165 ? -17.329 7.025 -13.359 1.00 42.97 165 GLU A CA 1
ATOM 1334 C C . GLU A 1 165 ? -18.309 7.475 -12.243 1.00 42.97 165 GLU A C 1
ATOM 1336 O O . GLU A 1 165 ? -17.874 7.552 -11.094 1.00 42.97 165 GLU A O 1
ATOM 1341 N N . PRO A 1 166 ? -19.615 7.777 -12.480 1.00 47.53 166 PRO A N 1
ATOM 1342 C CA . PRO A 1 166 ? -20.384 7.898 -13.724 1.00 47.53 166 PRO A CA 1
ATOM 1343 C C . PRO A 1 166 ? -20.970 9.320 -13.935 1.00 47.53 166 PRO A C 1
ATOM 1345 O O . PRO A 1 166 ? -22.000 9.480 -14.582 1.00 47.53 166 PRO A O 1
ATOM 1348 N N . LEU A 1 167 ? -20.382 10.387 -13.378 1.00 42.78 167 LEU A N 1
ATOM 1349 C CA . LEU A 1 167 ? -20.942 11.743 -13.551 1.00 42.78 167 LEU A CA 1
ATOM 1350 C C . LEU A 1 167 ? -20.600 12.372 -14.906 1.00 42.78 167 LEU A C 1
ATOM 1352 O O . LEU A 1 167 ? -21.381 13.168 -15.415 1.00 42.78 167 LEU A O 1
ATOM 1356 N N . ALA A 1 168 ? -19.475 11.997 -15.518 1.00 47.22 168 ALA A N 1
ATOM 1357 C CA . ALA A 1 168 ? -19.073 12.506 -16.828 1.00 47.22 168 ALA A CA 1
ATOM 1358 C C . ALA A 1 168 ? -20.081 12.177 -17.950 1.00 47.22 168 ALA A C 1
ATOM 1360 O O . ALA A 1 168 ? -20.450 13.119 -18.655 1.00 47.22 168 ALA A O 1
ATOM 1361 N N . PRO A 1 169 ? -20.589 10.931 -18.112 1.00 49.41 169 PRO A N 1
ATOM 1362 C CA . PRO A 1 169 ? -21.624 10.636 -19.107 1.00 49.41 169 PRO A CA 1
ATOM 1363 C C . PRO A 1 169 ? -22.956 11.336 -18.805 1.00 49.41 169 PRO A C 1
ATOM 1365 O O . PRO A 1 169 ? -23.641 11.743 -19.734 1.00 49.41 169 PRO A O 1
ATOM 1368 N N . ILE A 1 170 ? -23.308 11.557 -17.531 1.00 48.62 170 ILE A N 1
ATOM 1369 C CA . ILE A 1 170 ? -24.528 12.292 -17.155 1.00 48.62 170 ILE A CA 1
ATOM 1370 C C . ILE A 1 170 ? -24.384 13.784 -17.482 1.00 48.62 170 ILE A C 1
ATOM 1372 O O . ILE A 1 170 ? -25.268 14.361 -18.103 1.00 48.62 170 ILE A O 1
ATOM 1376 N N . LEU A 1 171 ? -23.257 14.410 -17.134 1.00 45.59 171 LEU A N 1
ATOM 1377 C CA . LEU A 1 171 ? -22.962 15.807 -17.471 1.00 45.59 171 LEU A CA 1
ATOM 1378 C C . LEU A 1 171 ? -22.855 16.019 -18.983 1.00 45.59 171 LEU A C 1
ATOM 1380 O O . LEU A 1 171 ? -23.410 16.987 -19.493 1.00 45.59 171 LEU A O 1
ATOM 1384 N N . THR A 1 172 ? -22.207 15.111 -19.719 1.00 51.00 172 THR A N 1
ATOM 1385 C CA . THR A 1 172 ? -22.185 15.185 -21.190 1.00 51.00 172 THR A CA 1
ATOM 1386 C C . THR A 1 172 ? -23.564 14.936 -21.791 1.00 51.00 172 THR A C 1
ATOM 1388 O O . THR A 1 172 ? -23.935 15.665 -22.703 1.00 51.00 172 THR A O 1
ATOM 1391 N N . ALA A 1 173 ? -24.370 14.013 -21.260 1.00 50.81 173 ALA A N 1
ATOM 1392 C CA . ALA A 1 173 ? -25.756 13.829 -21.694 1.00 50.81 173 ALA A CA 1
ATOM 1393 C C . ALA A 1 173 ? -26.629 15.063 -21.408 1.00 50.81 173 ALA A C 1
ATOM 1395 O O . ALA A 1 173 ? -27.430 15.439 -22.259 1.00 50.81 173 ALA A O 1
ATOM 1396 N N . ILE A 1 174 ? -26.444 15.738 -20.267 1.00 55.12 174 ILE A N 1
ATOM 1397 C CA . ILE A 1 174 ? -27.135 16.997 -19.941 1.00 55.12 174 ILE A CA 1
ATOM 1398 C C . ILE A 1 174 ? -26.701 18.108 -20.901 1.00 55.12 174 ILE A C 1
ATOM 1400 O O . ILE A 1 174 ? -27.552 18.807 -21.441 1.00 55.12 174 ILE A O 1
ATOM 1404 N N . VAL A 1 175 ? -25.401 18.254 -21.169 1.00 51.84 175 VAL A N 1
ATOM 1405 C CA . VAL A 1 175 ? -24.885 19.281 -22.091 1.00 51.84 175 VAL A CA 1
ATOM 1406 C C . VAL A 1 175 ? -25.340 19.018 -23.532 1.00 51.84 175 VAL A C 1
ATOM 1408 O O . VAL A 1 175 ? -25.783 19.946 -24.206 1.00 51.84 175 VAL A O 1
ATOM 1411 N N . ILE A 1 176 ? -25.314 17.764 -23.997 1.00 59.59 176 ILE A N 1
ATOM 1412 C CA . ILE A 1 176 ? -25.830 17.367 -25.319 1.00 59.59 176 ILE A CA 1
ATOM 1413 C C . ILE A 1 176 ? -27.353 17.560 -25.384 1.00 59.59 176 ILE A C 1
ATOM 1415 O O . ILE A 1 176 ? -27.867 18.064 -26.383 1.00 59.59 176 ILE A O 1
ATOM 1419 N N . GLY A 1 177 ? -28.078 17.223 -24.315 1.00 50.88 177 GLY A N 1
ATOM 1420 C CA . GLY A 1 177 ? -29.518 17.453 -24.184 1.00 50.88 177 GLY A CA 1
ATOM 1421 C C . GLY A 1 177 ? -29.886 18.939 -24.227 1.00 50.88 177 GLY A C 1
ATOM 1422 O O . GLY A 1 177 ? -30.817 19.330 -24.925 1.00 50.88 177 GLY A O 1
ATOM 1423 N N . MET A 1 178 ? -29.113 19.797 -23.555 1.00 55.47 178 MET A N 1
ATOM 1424 C CA . MET A 1 178 ? -29.297 21.249 -23.626 1.00 55.47 178 MET A CA 1
ATOM 1425 C C . MET A 1 178 ? -28.976 21.783 -25.024 1.00 55.47 178 MET A C 1
ATOM 1427 O O . MET A 1 178 ? -29.767 22.546 -25.569 1.00 55.47 178 MET A O 1
ATOM 1431 N N . LEU A 1 179 ? -27.870 21.360 -25.644 1.00 60.09 179 LEU A N 1
ATOM 1432 C CA . LEU A 1 179 ? -27.497 21.793 -26.998 1.00 60.09 179 LEU A CA 1
ATOM 1433 C C . LEU A 1 179 ? -28.532 21.378 -28.052 1.00 60.09 179 LEU A C 1
ATOM 1435 O O . LEU A 1 179 ? -28.851 22.166 -28.940 1.00 60.09 179 LEU A O 1
ATOM 1439 N N . THR A 1 180 ? -29.096 20.174 -27.939 1.00 62.69 180 THR A N 1
ATOM 1440 C CA . THR A 1 180 ? -30.176 19.715 -28.826 1.00 62.69 180 THR A CA 1
ATOM 1441 C C . THR A 1 180 ? -31.476 20.481 -28.584 1.00 62.69 180 THR A C 1
ATOM 1443 O O . THR A 1 180 ? -32.103 20.903 -29.553 1.00 62.69 180 THR A O 1
ATOM 1446 N N . ALA A 1 181 ? -31.846 20.760 -27.330 1.00 61.00 181 ALA A N 1
ATOM 1447 C CA . ALA A 1 181 ? -33.007 21.594 -27.017 1.00 61.00 181 ALA A CA 1
ATOM 1448 C C . ALA A 1 181 ? -32.859 23.029 -27.559 1.00 61.00 181 ALA A C 1
ATOM 1450 O O . ALA A 1 181 ? -33.775 23.536 -28.206 1.00 61.00 181 ALA A O 1
ATOM 1451 N N . PHE A 1 182 ? -31.695 23.662 -27.377 1.00 63.41 182 PHE A N 1
ATOM 1452 C CA . PHE A 1 182 ? -31.419 24.993 -27.929 1.00 63.41 182 PHE A CA 1
ATOM 1453 C C . PHE A 1 182 ? -31.387 24.993 -29.462 1.00 63.41 182 PHE A C 1
ATOM 1455 O O . PHE A 1 182 ? -31.916 25.917 -30.079 1.00 63.41 182 PHE A O 1
ATOM 1462 N N . GLY A 1 183 ? -30.839 23.945 -30.084 1.00 63.88 183 GLY A N 1
ATOM 1463 C CA . GLY A 1 183 ? -30.864 23.776 -31.538 1.00 63.88 183 GLY A CA 1
ATOM 1464 C C . GLY A 1 183 ? -32.285 23.650 -32.094 1.00 63.88 183 GLY A C 1
ATOM 1465 O O . GLY A 1 183 ? -32.618 24.307 -33.078 1.00 63.88 183 GLY A O 1
ATOM 1466 N N . ILE A 1 184 ? -33.151 22.871 -31.437 1.00 66.81 184 ILE A N 1
ATOM 1467 C CA . ILE A 1 184 ? -34.557 22.706 -31.838 1.00 66.81 184 ILE A CA 1
ATOM 1468 C C . ILE A 1 184 ? -35.334 24.017 -31.671 1.00 66.81 184 ILE A C 1
ATOM 1470 O O . ILE A 1 184 ? -36.089 24.387 -32.567 1.00 66.81 184 ILE A O 1
ATOM 1474 N N . VAL A 1 185 ? -35.126 24.750 -30.573 1.00 68.38 185 VAL A N 1
ATOM 1475 C CA . VAL A 1 185 ? -35.771 26.057 -30.353 1.00 68.38 185 VAL A CA 1
ATOM 1476 C C . VAL A 1 185 ? -35.341 27.069 -31.417 1.00 68.38 185 VAL A C 1
ATOM 1478 O O . VAL A 1 185 ? -36.195 27.737 -31.992 1.00 68.38 185 VAL A O 1
ATOM 1481 N N . ALA A 1 186 ? -34.049 27.136 -31.748 1.00 64.88 186 ALA A N 1
ATOM 1482 C CA . ALA A 1 186 ? -33.556 28.028 -32.796 1.00 64.88 186 ALA A CA 1
ATOM 1483 C C . ALA A 1 186 ? -34.131 27.677 -34.180 1.00 64.88 186 ALA A C 1
ATOM 1485 O O . ALA A 1 186 ? -34.529 28.567 -34.929 1.00 64.88 186 ALA A O 1
ATOM 1486 N N . ILE A 1 187 ? -34.229 26.384 -34.510 1.00 68.25 187 ILE A N 1
ATOM 1487 C CA . ILE A 1 187 ? -34.829 25.924 -35.770 1.00 68.25 187 ILE A CA 1
ATOM 1488 C C . ILE A 1 187 ? -36.327 26.246 -35.817 1.00 68.25 187 ILE A C 1
ATOM 1490 O O . ILE A 1 187 ? -36.803 26.712 -36.850 1.00 68.25 187 ILE A O 1
ATOM 1494 N N . MET A 1 188 ? -37.066 26.040 -34.721 1.00 68.25 188 MET A N 1
ATOM 1495 C CA . MET A 1 188 ? -38.487 26.395 -34.649 1.00 68.25 188 MET A CA 1
ATOM 1496 C C . MET A 1 188 ? -38.714 27.898 -34.807 1.00 68.25 188 MET A C 1
ATOM 1498 O O . MET A 1 188 ? -39.639 28.287 -35.514 1.00 68.25 188 MET A O 1
ATOM 1502 N N . GLU A 1 189 ? -37.868 28.733 -34.201 1.00 73.19 189 GLU A N 1
ATOM 1503 C CA . GLU A 1 189 ? -37.986 30.188 -34.316 1.00 73.19 189 GLU A CA 1
ATOM 1504 C C . GLU A 1 189 ? -37.702 30.657 -35.751 1.00 73.19 189 GLU A C 1
ATOM 1506 O O . GLU A 1 189 ? -38.446 31.464 -36.303 1.00 73.19 189 GLU A O 1
ATOM 1511 N N . ILE A 1 190 ? -36.697 30.077 -36.417 1.00 71.12 190 ILE A N 1
ATOM 1512 C CA . ILE A 1 190 ? -36.415 30.346 -37.836 1.00 71.12 190 ILE A CA 1
ATOM 1513 C C . ILE A 1 190 ? -37.576 29.881 -38.730 1.00 71.12 190 ILE A C 1
ATOM 1515 O O . ILE A 1 190 ? -37.982 30.602 -39.640 1.00 71.12 190 ILE A O 1
ATOM 1519 N N . LEU A 1 191 ? -38.144 28.698 -38.472 1.00 68.50 191 LEU A N 1
ATOM 1520 C CA . LEU A 1 191 ? -39.312 28.183 -39.199 1.00 68.50 191 LEU A CA 1
ATOM 1521 C C . LEU A 1 191 ? -40.546 29.064 -39.001 1.00 68.50 191 LEU A C 1
ATOM 1523 O O . LEU A 1 191 ? -41.268 29.323 -39.963 1.00 68.50 191 LEU A O 1
ATOM 1527 N N . ARG A 1 192 ? -40.772 29.550 -37.778 1.00 79.06 192 ARG A N 1
ATOM 1528 C CA . ARG A 1 192 ? -41.848 30.490 -37.467 1.00 79.06 192 ARG A CA 1
ATOM 1529 C C . ARG A 1 192 ? -41.667 31.799 -38.230 1.00 79.06 192 ARG A C 1
ATOM 1531 O O . ARG A 1 192 ? -42.605 32.224 -38.898 1.00 79.06 192 ARG A O 1
ATOM 1538 N N . LEU A 1 193 ? -40.469 32.384 -38.197 1.00 75.69 193 LEU A N 1
ATOM 1539 C CA . LEU A 1 193 ? -40.150 33.614 -38.931 1.00 75.69 193 LEU A CA 1
ATOM 1540 C C . LEU A 1 193 ? -40.336 33.441 -40.450 1.00 75.69 193 LEU A C 1
ATOM 1542 O O . LEU A 1 193 ? -40.878 34.326 -41.106 1.00 75.69 193 LEU A O 1
ATOM 1546 N N . LEU A 1 194 ? -39.961 32.284 -41.006 1.00 67.06 194 LEU A N 1
ATOM 1547 C CA . LEU A 1 194 ? -40.161 31.958 -42.427 1.00 67.06 194 LEU A CA 1
ATOM 1548 C C . LEU A 1 194 ? -41.631 31.712 -42.807 1.00 67.06 194 LEU A C 1
ATOM 1550 O O . LEU A 1 194 ? -42.013 31.935 -43.958 1.00 67.06 194 LEU A O 1
ATOM 1554 N N . LEU A 1 195 ? -42.455 31.224 -41.876 1.00 69.62 195 LEU A N 1
ATOM 1555 C CA . LEU A 1 195 ? -43.895 31.038 -42.079 1.00 69.62 195 LEU A CA 1
ATOM 1556 C C . LEU A 1 195 ? -44.666 32.358 -41.940 1.00 69.62 195 LEU A C 1
ATOM 1558 O O . LEU A 1 195 ? -45.608 32.587 -42.698 1.00 69.62 195 LEU A O 1
ATOM 1562 N N . GLU A 1 196 ? -44.261 33.233 -41.017 1.00 71.50 196 GLU A N 1
ATOM 1563 C CA . GLU A 1 196 ? -44.823 34.581 -40.868 1.00 71.50 196 GLU A CA 1
ATOM 1564 C C . GLU A 1 196 ? -44.458 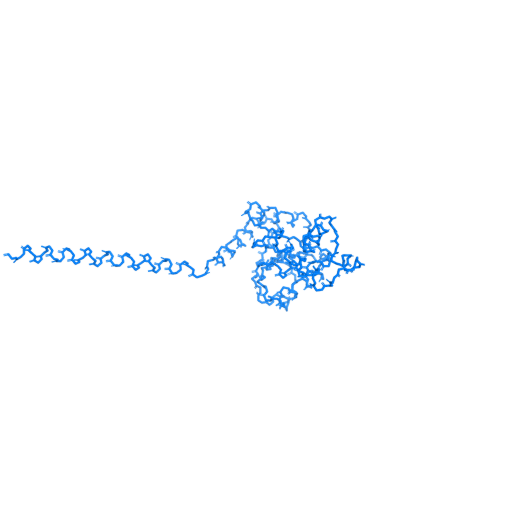35.480 -42.061 1.00 71.50 196 GLU A C 1
ATOM 1566 O O . GLU A 1 196 ? -45.306 36.242 -42.512 1.00 71.50 196 GLU A O 1
ATOM 1571 N N . SER A 1 197 ? -43.269 35.327 -42.660 1.00 64.50 197 SER A N 1
ATOM 1572 C CA . SER A 1 197 ? -42.862 36.094 -43.851 1.00 64.50 197 SER A CA 1
ATOM 1573 C C . SER A 1 197 ? -43.522 35.646 -45.168 1.00 64.50 197 SER A C 1
ATOM 1575 O O . SER A 1 197 ? -43.203 36.193 -46.223 1.00 64.50 197 SER A O 1
ATOM 1577 N N . ARG A 1 198 ? -44.356 34.595 -45.146 1.00 55.25 198 ARG A N 1
ATOM 1578 C CA . ARG A 1 198 ? -45.090 34.066 -46.315 1.00 55.25 198 ARG A CA 1
ATOM 1579 C C . ARG A 1 198 ? -46.604 34.327 -46.261 1.00 55.25 198 ARG A C 1
ATOM 1581 O O . ARG A 1 198 ? -47.313 33.848 -47.147 1.00 55.25 198 ARG A O 1
ATOM 1588 N N . LYS A 1 199 ? -47.091 35.048 -45.250 1.00 51.28 199 LYS A N 1
ATOM 1589 C CA . LYS A 1 199 ? -48.429 35.658 -45.241 1.00 51.28 199 LYS A CA 1
ATOM 1590 C C . LYS A 1 199 ? -48.338 37.107 -45.694 1.00 51.28 199 LYS A C 1
ATOM 1592 O O . LYS A 1 199 ? -49.313 37.547 -46.336 1.00 51.28 199 LYS A O 1
#